Protein AF-A0A8S3PLN1-F1 (afdb_monomer_lite)

Structure (mmCIF, N/CA/C/O backbone):
data_AF-A0A8S3PLN1-F1
#
_entry.id   AF-A0A8S3PLN1-F1
#
loop_
_atom_site.group_PDB
_atom_site.id
_atom_site.type_symbol
_atom_site.label_atom_id
_atom_site.label_alt_id
_atom_site.label_comp_id
_atom_site.label_asym_id
_atom_site.label_entity_id
_atom_site.label_seq_id
_atom_site.pdbx_PDB_ins_code
_atom_site.Cartn_x
_atom_site.Cartn_y
_atom_site.Cartn_z
_atom_site.occupancy
_atom_site.B_iso_or_equiv
_atom_site.auth_seq_id
_atom_site.auth_comp_id
_atom_site.auth_asym_id
_atom_site.auth_atom_id
_atom_site.pdbx_PDB_model_num
ATOM 1 N N . MET A 1 1 ? -4.968 -19.589 48.089 1.00 33.12 1 MET A N 1
ATOM 2 C CA . MET A 1 1 ? -4.238 -20.172 46.944 1.00 33.12 1 MET A CA 1
ATOM 3 C C . MET A 1 1 ? -5.250 -20.683 45.938 1.00 33.12 1 MET A C 1
ATOM 5 O O . MET A 1 1 ? -6.203 -21.346 46.314 1.00 33.12 1 MET A O 1
ATOM 9 N N . VAL A 1 2 ? -5.057 -20.237 44.704 1.00 34.09 2 VAL A N 1
ATOM 10 C CA . VAL A 1 2 ? -5.891 -20.348 43.503 1.00 34.09 2 VAL A CA 1
ATOM 11 C C . VAL A 1 2 ? -6.296 -21.786 43.171 1.00 34.09 2 VAL A C 1
ATOM 13 O O . VAL A 1 2 ? -5.416 -22.610 42.966 1.00 34.09 2 VAL A O 1
ATOM 16 N N . GLN A 1 3 ? -7.597 -22.033 42.989 1.00 28.58 3 GLN A N 1
ATOM 17 C CA . GLN A 1 3 ? -8.124 -22.885 41.914 1.00 28.58 3 GLN A CA 1
ATOM 18 C C . GLN A 1 3 ? -9.549 -22.432 41.574 1.00 28.58 3 GLN A C 1
ATOM 20 O O . GLN A 1 3 ? -10.502 -22.845 42.221 1.00 28.58 3 GLN A O 1
ATOM 25 N N . ASN A 1 4 ? -9.694 -21.598 40.542 1.00 27.72 4 ASN A N 1
ATOM 26 C CA . ASN A 1 4 ? -10.958 -21.485 39.823 1.00 27.72 4 ASN A CA 1
ATOM 27 C C . ASN A 1 4 ? -10.736 -21.911 38.376 1.00 27.72 4 ASN A C 1
ATOM 29 O O . ASN A 1 4 ? -10.019 -21.292 37.593 1.00 27.72 4 ASN A O 1
ATOM 33 N N . LYS A 1 5 ? -11.347 -23.053 38.091 1.00 37.34 5 LYS A N 1
ATOM 34 C CA . LYS A 1 5 ? -11.424 -23.766 36.831 1.00 37.34 5 LYS A CA 1
ATOM 35 C C . LYS A 1 5 ? -12.343 -22.975 35.898 1.00 37.34 5 LYS A C 1
ATOM 37 O O . LYS A 1 5 ? -13.537 -23.245 35.844 1.00 37.34 5 LYS A O 1
ATOM 42 N N . CYS A 1 6 ? -11.803 -21.990 35.179 1.00 28.61 6 CYS A N 1
ATOM 43 C CA . CYS A 1 6 ? -12.518 -21.397 34.050 1.00 28.61 6 CYS A CA 1
ATOM 44 C C . CYS A 1 6 ? -12.452 -22.369 32.872 1.00 28.61 6 CYS A C 1
ATOM 46 O O . CYS A 1 6 ? -11.464 -22.463 32.144 1.00 28.61 6 CYS A O 1
ATOM 48 N N . MET A 1 7 ? -13.523 -23.152 32.767 1.00 30.17 7 MET A N 1
ATOM 49 C CA . MET A 1 7 ? -13.891 -23.945 31.608 1.00 30.17 7 MET A CA 1
ATOM 50 C C . MET A 1 7 ? -13.793 -23.084 30.349 1.00 30.17 7 MET A C 1
ATOM 52 O O . MET A 1 7 ? -14.401 -22.020 30.253 1.00 30.17 7 MET A O 1
ATOM 56 N N . ARG A 1 8 ? -13.022 -23.591 29.388 1.00 34.31 8 ARG A N 1
ATOM 57 C CA . ARG A 1 8 ? -13.019 -23.155 27.996 1.00 34.31 8 ARG A CA 1
ATOM 58 C C . ARG A 1 8 ? -14.462 -23.096 27.494 1.00 34.31 8 ARG A C 1
ATOM 60 O O . ARG A 1 8 ? -15.061 -24.138 27.242 1.00 34.31 8 ARG A 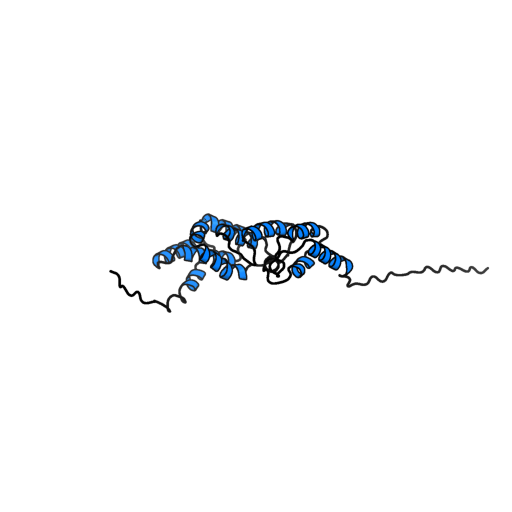O 1
ATOM 67 N N . LEU A 1 9 ? -14.978 -21.891 27.280 1.00 32.69 9 LEU A N 1
ATOM 68 C CA . LEU A 1 9 ? -16.053 -21.657 26.321 1.00 32.69 9 LEU A CA 1
ATOM 69 C C . LEU A 1 9 ? -15.424 -21.634 24.924 1.00 32.69 9 LEU A C 1
ATOM 71 O O . LEU A 1 9 ? -15.322 -20.605 24.270 1.00 32.69 9 LEU A O 1
ATOM 75 N N . SER A 1 10 ? -14.935 -22.801 24.509 1.00 42.72 10 SER A N 1
ATOM 76 C CA . SER A 1 10 ? -14.647 -23.106 23.115 1.00 42.72 10 SER A CA 1
ATOM 77 C C . SER A 1 10 ? -15.975 -23.526 22.488 1.00 42.72 10 SER A C 1
ATOM 79 O O . SER A 1 10 ? -16.582 -24.493 22.946 1.00 42.72 10 SER A O 1
ATOM 81 N N . GLY A 1 11 ? -16.448 -22.780 21.485 1.00 34.84 11 GLY A N 1
ATOM 82 C CA . GLY A 1 11 ? -17.363 -23.348 20.492 1.00 34.84 11 GLY A CA 1
ATOM 83 C C . GLY A 1 11 ? -18.726 -22.694 20.249 1.00 34.84 11 GLY A C 1
ATOM 84 O O . GLY A 1 11 ? -19.512 -23.298 19.526 1.00 34.84 11 GLY A O 1
ATOM 85 N N . SER A 1 12 ? -19.078 -21.513 20.779 1.00 33.88 12 SER A N 1
ATOM 86 C CA . SER A 1 12 ? -20.401 -20.919 20.439 1.00 33.88 12 SER A CA 1
ATOM 87 C C . SER A 1 12 ? -20.511 -19.389 20.361 1.00 33.88 12 SER A C 1
ATOM 89 O O . SER A 1 12 ? -21.607 -18.894 20.116 1.00 33.88 12 SER A O 1
ATOM 91 N N . LEU A 1 13 ? -19.416 -18.627 20.481 1.00 32.47 13 LEU A N 1
ATOM 92 C CA . LEU A 1 13 ? -19.427 -17.171 20.225 1.00 32.47 13 LEU A CA 1
ATOM 93 C C . LEU A 1 13 ? -18.701 -16.741 18.938 1.00 32.47 13 LEU A C 1
ATOM 95 O O . LEU A 1 13 ? -18.881 -15.611 18.497 1.00 32.47 13 LEU A O 1
ATOM 99 N N . GLU A 1 14 ? -17.964 -17.639 18.280 1.00 35.50 14 GLU A N 1
ATOM 100 C CA . GLU A 1 14 ? -17.141 -17.307 17.104 1.00 35.50 14 GLU A CA 1
ATOM 101 C C . GLU A 1 14 ? -17.913 -17.150 15.782 1.00 35.50 14 GLU A C 1
ATOM 103 O O . GLU A 1 14 ? -17.320 -16.749 14.788 1.00 35.50 14 GLU A O 1
ATOM 108 N N . VAL A 1 15 ? -19.224 -17.428 15.724 1.00 41.34 15 VAL A N 1
ATOM 109 C CA . VAL A 1 15 ? -19.916 -17.538 14.416 1.00 41.34 15 VAL A CA 1
ATOM 110 C C . VAL A 1 15 ? -21.106 -16.585 14.236 1.00 41.34 15 VAL A C 1
ATOM 112 O O . VAL A 1 15 ? -21.547 -16.375 13.112 1.00 41.34 15 VAL A O 1
ATOM 115 N N . ILE A 1 16 ? -21.629 -15.947 15.292 1.00 39.78 16 ILE A N 1
ATOM 116 C CA . ILE A 1 16 ? -22.899 -15.189 15.178 1.00 39.78 16 ILE A CA 1
ATOM 117 C C . ILE A 1 16 ? -22.731 -13.667 15.349 1.00 39.78 16 ILE A C 1
ATOM 119 O O . ILE A 1 16 ? -23.583 -12.908 14.883 1.00 39.78 16 ILE A O 1
ATOM 123 N N . MET A 1 17 ? -21.634 -13.185 15.946 1.00 40.84 17 MET A N 1
ATOM 124 C CA . MET A 1 17 ? -21.494 -11.764 16.305 1.00 40.84 17 MET A CA 1
ATOM 125 C C . MET A 1 17 ? -20.613 -10.883 15.391 1.00 40.84 17 MET A C 1
ATOM 127 O O . MET A 1 17 ? -21.014 -9.736 15.181 1.00 40.84 17 MET A O 1
ATOM 131 N N . PRO A 1 18 ? -19.514 -11.349 14.753 1.00 47.19 18 PRO A N 1
ATOM 132 C CA . PRO A 1 18 ? -18.716 -10.455 13.902 1.00 47.19 18 PRO A CA 1
ATOM 133 C C . PRO A 1 18 ? -19.416 -10.098 12.577 1.00 47.19 18 PRO A C 1
ATOM 135 O O . PRO A 1 18 ? -19.301 -8.972 12.097 1.00 47.19 18 PRO A O 1
ATOM 138 N N . MET A 1 19 ? -20.236 -10.994 12.012 1.00 43.31 19 MET A N 1
ATOM 139 C CA . MET A 1 19 ? -20.953 -10.718 10.755 1.00 43.31 19 MET A CA 1
ATOM 140 C C . MET A 1 19 ? -22.129 -9.741 10.907 1.00 43.31 19 MET A C 1
ATOM 142 O O . MET A 1 19 ? -22.400 -8.972 9.987 1.00 43.31 19 MET A O 1
ATOM 146 N N . ARG A 1 20 ? -22.828 -9.724 12.053 1.00 42.62 20 ARG A N 1
ATOM 147 C CA . ARG A 1 20 ? -23.976 -8.816 12.251 1.00 42.62 20 ARG A CA 1
ATOM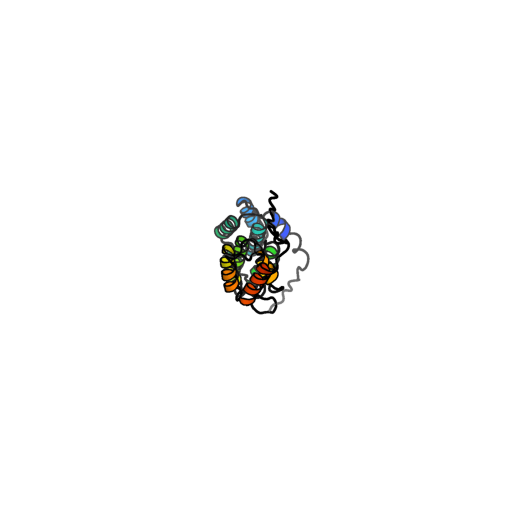 148 C C . ARG A 1 20 ? -23.567 -7.379 12.563 1.00 42.62 20 ARG A C 1
ATOM 150 O O . ARG A 1 20 ? -24.281 -6.468 12.158 1.00 42.62 20 ARG A O 1
ATOM 157 N N . LEU A 1 21 ? -22.426 -7.167 13.221 1.00 46.44 21 LEU A N 1
ATOM 158 C CA . LEU A 1 21 ? -21.887 -5.819 13.429 1.00 46.44 21 LEU A CA 1
ATOM 159 C C . LEU A 1 21 ? -21.219 -5.266 12.170 1.00 46.44 21 LEU A C 1
ATOM 161 O O . LEU A 1 21 ? -21.360 -4.073 11.910 1.00 46.44 21 LEU A O 1
ATOM 165 N N . ARG A 1 22 ? -20.604 -6.115 11.331 1.00 45.09 22 ARG A N 1
ATOM 166 C CA . ARG A 1 22 ? -20.064 -5.686 10.031 1.00 45.09 22 ARG A CA 1
ATOM 167 C C . ARG A 1 22 ? -21.128 -5.025 9.145 1.00 45.09 22 ARG A C 1
ATOM 169 O O . ARG A 1 22 ? -20.841 -4.009 8.532 1.00 45.09 22 ARG A O 1
ATOM 176 N N . GLY A 1 23 ? -22.367 -5.523 9.163 1.00 42.25 23 GLY A N 1
ATOM 177 C CA . GLY A 1 23 ? -23.497 -4.895 8.460 1.00 42.25 23 GLY A CA 1
ATOM 178 C C . GLY A 1 23 ? -24.055 -3.613 9.102 1.00 42.25 23 GLY A C 1
ATOM 179 O O . GLY A 1 23 ? -24.891 -2.956 8.492 1.00 42.25 23 GLY A O 1
ATOM 180 N N . SER A 1 24 ? -23.630 -3.259 10.322 1.00 46.03 24 SER A N 1
ATOM 181 C CA . SER A 1 24 ? -24.014 -2.009 11.010 1.00 46.03 24 SER A CA 1
ATOM 182 C C . SER A 1 24 ? -22.942 -0.921 10.943 1.00 46.03 24 SER A C 1
ATOM 184 O O . SER A 1 24 ? -23.221 0.244 11.224 1.00 46.03 24 SER A O 1
ATOM 186 N N . LEU A 1 25 ? -21.716 -1.296 10.566 1.00 56.44 25 LEU A N 1
ATOM 187 C CA . LEU A 1 25 ? -20.666 -0.344 10.254 1.00 56.44 25 LEU A CA 1
ATOM 188 C C . LEU A 1 25 ? -21.067 0.333 8.955 1.00 56.44 25 LEU A C 1
ATOM 190 O O . LEU A 1 25 ? -21.316 -0.314 7.944 1.00 56.44 25 LEU A O 1
ATOM 194 N N . SER A 1 26 ? -21.231 1.642 9.028 1.00 59.91 26 SER A N 1
ATOM 195 C CA . SER A 1 26 ? -21.729 2.418 7.913 1.00 59.91 26 SER A CA 1
ATOM 196 C C . SER A 1 26 ? -20.861 3.647 7.729 1.00 59.91 26 SER A C 1
ATOM 198 O O . SER A 1 26 ? -20.182 4.106 8.649 1.00 59.91 26 SER A O 1
ATOM 200 N N . VAL A 1 27 ? -20.940 4.197 6.527 1.00 62.41 27 VAL A N 1
ATOM 201 C CA . VAL A 1 27 ? -20.352 5.487 6.176 1.00 62.41 27 VAL A CA 1
ATOM 202 C C . VAL A 1 27 ? -21.042 6.643 6.931 1.00 62.41 27 VAL A C 1
ATOM 204 O O . VAL A 1 27 ? -20.446 7.701 7.116 1.00 62.41 27 VAL A O 1
ATOM 207 N N . ASN A 1 28 ? -22.279 6.433 7.396 1.00 70.56 28 ASN A N 1
ATOM 208 C CA . ASN A 1 28 ? -23.051 7.361 8.217 1.00 70.56 28 ASN A CA 1
ATOM 209 C C . ASN A 1 28 ? -22.624 7.311 9.698 1.00 70.56 28 ASN A C 1
ATOM 211 O O . ASN A 1 28 ? -22.650 6.254 10.344 1.00 70.56 28 ASN A O 1
ATOM 215 N N . ASP A 1 29 ? -22.308 8.482 10.249 1.00 71.56 29 ASP A N 1
ATOM 216 C CA . ASP A 1 29 ? -21.860 8.667 11.631 1.00 71.56 29 ASP A CA 1
ATOM 217 C C . ASP A 1 29 ? -22.913 8.264 12.672 1.00 71.56 29 ASP A C 1
ATOM 219 O O . ASP A 1 29 ? -22.568 7.784 13.753 1.00 71.56 29 ASP A O 1
ATOM 223 N N . GLU A 1 30 ? -24.201 8.390 12.352 1.00 70.19 30 GLU A N 1
ATOM 224 C CA . GLU A 1 30 ? -25.278 7.997 13.266 1.00 70.19 30 GLU A CA 1
ATOM 225 C C . GLU A 1 30 ? -25.301 6.482 13.500 1.00 70.19 30 GLU A C 1
ATOM 227 O O . GLU A 1 30 ? -25.410 6.024 14.637 1.00 70.19 30 GLU A O 1
ATOM 232 N N . MET A 1 31 ? -25.131 5.688 12.441 1.00 70.94 31 MET A N 1
ATOM 233 C CA . MET A 1 31 ? -25.074 4.227 12.554 1.00 70.94 31 MET A CA 1
ATOM 234 C C . MET A 1 31 ? -23.779 3.765 13.225 1.00 70.94 31 MET A C 1
ATOM 236 O O . MET A 1 31 ? -23.806 2.805 13.991 1.00 70.94 31 MET A O 1
ATOM 240 N N . TYR A 1 32 ? -22.671 4.482 13.014 1.00 73.25 32 TYR A N 1
ATOM 241 C CA . TYR A 1 32 ? -21.435 4.247 13.758 1.00 73.25 32 TYR A CA 1
ATOM 242 C C . TYR A 1 32 ? -21.645 4.438 15.269 1.00 73.25 32 TYR A C 1
ATOM 244 O O . TYR A 1 32 ? -21.269 3.578 16.061 1.00 73.25 32 TYR A O 1
ATOM 252 N N . ASN A 1 33 ? -22.324 5.513 15.681 1.00 75.94 33 ASN A N 1
ATOM 253 C CA . ASN A 1 33 ? -22.640 5.751 17.092 1.00 75.94 33 ASN A CA 1
ATOM 254 C C . ASN A 1 33 ? -23.586 4.686 17.665 1.00 75.94 33 ASN A C 1
ATOM 256 O O . ASN A 1 33 ? -23.423 4.257 18.808 1.00 75.94 33 ASN A O 1
ATOM 260 N N . VAL A 1 34 ? -24.557 4.216 16.877 1.00 76.12 34 VAL A N 1
ATOM 261 C CA . VAL A 1 34 ? -25.409 3.080 17.263 1.00 76.12 34 VAL A CA 1
ATOM 262 C C . VAL A 1 34 ? -24.574 1.810 17.454 1.00 76.12 34 VAL A C 1
ATOM 264 O O . VAL A 1 34 ? -24.764 1.116 18.453 1.00 76.12 34 VAL A O 1
ATOM 267 N N . ALA A 1 35 ? -23.615 1.533 16.566 1.00 74.88 35 ALA A N 1
ATOM 268 C CA . ALA A 1 35 ? -22.702 0.400 16.695 1.00 74.88 35 ALA A CA 1
ATOM 269 C C . ALA A 1 35 ? -21.821 0.502 17.955 1.00 74.88 35 ALA A C 1
ATOM 271 O O . ALA A 1 35 ? -21.691 -0.489 18.670 1.00 74.88 35 ALA A O 1
ATOM 272 N N . CYS A 1 36 ? -21.306 1.692 18.292 1.00 77.69 36 CYS A N 1
ATOM 273 C CA . CYS A 1 36 ? -20.590 1.940 19.552 1.00 77.69 36 CYS A CA 1
ATOM 274 C C . CYS A 1 36 ? -21.456 1.633 20.781 1.00 77.69 36 CYS A C 1
ATOM 276 O O . CYS A 1 36 ? -21.039 0.889 21.666 1.00 77.69 36 CYS A O 1
ATOM 278 N N . ASN A 1 37 ? -22.687 2.148 20.812 1.00 79.50 37 ASN A N 1
ATOM 279 C CA . ASN A 1 37 ? -23.614 1.925 21.925 1.00 79.50 37 ASN A CA 1
ATOM 280 C C . ASN A 1 37 ? -24.003 0.444 22.075 1.00 79.50 37 ASN A C 1
ATOM 282 O O . ASN A 1 37 ? -24.202 -0.048 23.186 1.00 79.50 37 ASN A O 1
ATOM 286 N N . LEU A 1 38 ? -24.134 -0.284 20.963 1.00 78.81 38 LEU A N 1
ATOM 287 C CA . LEU A 1 38 ? -24.376 -1.727 20.981 1.00 78.81 38 LEU A CA 1
ATOM 288 C C . LEU A 1 38 ? -23.144 -2.480 21.486 1.00 78.81 38 LEU A C 1
ATOM 290 O O . LEU A 1 38 ? -23.283 -3.334 22.358 1.00 78.81 38 LEU A O 1
ATOM 294 N N . ALA A 1 39 ? -21.954 -2.147 20.987 1.00 80.62 39 ALA A N 1
ATOM 295 C CA . ALA A 1 39 ? -20.701 -2.746 21.431 1.00 80.62 39 ALA A CA 1
ATOM 296 C C . ALA A 1 39 ? -20.524 -2.610 22.948 1.00 80.62 39 ALA A C 1
ATOM 298 O O . ALA A 1 39 ? -20.251 -3.604 23.616 1.00 80.62 39 ALA A O 1
ATOM 299 N N . GLU A 1 40 ? -20.792 -1.427 23.504 1.00 81.19 40 GLU A N 1
ATOM 300 C CA . GLU A 1 40 ? -20.755 -1.192 24.948 1.00 81.19 40 GLU A CA 1
ATOM 301 C C . GLU A 1 40 ? -21.764 -2.072 25.702 1.00 81.19 40 GLU A C 1
ATOM 303 O O . GLU A 1 40 ? -21.403 -2.762 26.655 1.00 81.19 40 GLU A O 1
ATOM 308 N N . ARG A 1 41 ? -23.018 -2.131 25.234 1.00 81.31 41 ARG A N 1
ATOM 309 C CA . ARG A 1 41 ? -24.067 -2.966 25.849 1.00 81.31 41 ARG A CA 1
ATOM 310 C C . ARG A 1 41 ? -23.752 -4.460 25.828 1.00 81.31 41 ARG A C 1
ATOM 312 O O . ARG A 1 41 ? -24.187 -5.177 26.725 1.00 81.31 41 ARG A O 1
ATOM 319 N N . TYR A 1 42 ? -23.037 -4.927 24.809 1.00 81.44 42 TYR A N 1
ATOM 320 C CA . TYR A 1 42 ? -22.653 -6.329 24.657 1.00 81.44 42 TYR A CA 1
ATOM 321 C C . TYR A 1 42 ? -21.232 -6.633 25.160 1.00 81.44 42 TYR A C 1
ATOM 323 O O . TYR A 1 42 ? -20.790 -7.773 25.047 1.00 81.44 42 TYR A O 1
ATOM 331 N N . GLY A 1 43 ? -20.528 -5.651 25.737 1.00 80.44 43 GLY A N 1
ATOM 332 C CA . GLY A 1 43 ? -19.181 -5.831 26.284 1.00 80.44 43 GLY A CA 1
ATOM 333 C C . GLY A 1 43 ? -18.105 -6.111 25.229 1.00 80.44 43 GLY A C 1
ATOM 334 O O . GLY A 1 43 ? -17.117 -6.779 25.526 1.00 80.44 43 GLY A O 1
ATOM 335 N N . ILE A 1 44 ? -18.296 -5.639 23.997 1.00 82.56 44 ILE A N 1
ATOM 336 C CA . ILE A 1 44 ? -17.330 -5.805 22.908 1.00 82.56 44 ILE A CA 1
ATOM 337 C C . ILE A 1 44 ? -16.175 -4.815 23.110 1.00 82.56 44 ILE A C 1
ATOM 339 O O . ILE A 1 44 ? -16.432 -3.623 23.309 1.00 82.56 44 ILE A O 1
ATOM 343 N N . PRO A 1 45 ? -14.906 -5.261 23.036 1.00 87.00 45 PRO A N 1
ATOM 344 C CA . PRO A 1 45 ? -13.764 -4.366 23.151 1.00 87.00 45 PRO A CA 1
ATOM 345 C C . PRO A 1 45 ? -13.801 -3.265 22.089 1.00 87.00 45 PRO A C 1
ATOM 347 O O . PRO A 1 45 ? -14.044 -3.527 20.912 1.00 87.00 45 PRO A O 1
ATOM 350 N N . LEU A 1 46 ? -13.475 -2.033 22.485 1.00 86.81 46 LEU A N 1
ATOM 351 C CA . LEU A 1 46 ? -13.400 -0.899 21.557 1.00 86.81 46 LEU A CA 1
ATOM 352 C C . LEU A 1 46 ? -12.434 -1.169 20.393 1.00 86.81 46 LEU A C 1
ATOM 354 O O . LEU A 1 46 ? -12.686 -0.757 19.264 1.00 86.81 46 LEU A O 1
ATOM 358 N N . TRP A 1 47 ? -11.358 -1.909 20.671 1.00 91.62 47 TRP A N 1
ATOM 359 C CA . TRP A 1 47 ? -10.393 -2.348 19.668 1.00 91.62 47 TRP A CA 1
ATOM 360 C C . TRP A 1 47 ? -11.052 -3.168 18.546 1.00 91.62 47 TRP A C 1
ATOM 362 O O . TRP A 1 47 ? -10.850 -2.857 17.376 1.00 91.62 47 TRP A O 1
ATOM 372 N N . GLU A 1 48 ? -11.907 -4.139 18.886 1.00 89.31 48 GLU A N 1
ATOM 373 C CA . GLU A 1 48 ? -12.610 -4.993 17.913 1.00 89.31 48 GLU A CA 1
ATOM 374 C C . GLU A 1 48 ? -13.555 -4.192 17.021 1.00 89.31 48 GLU A C 1
ATOM 376 O O . GLU A 1 48 ? -13.617 -4.390 15.804 1.00 89.31 48 GLU A O 1
ATOM 381 N N . LEU A 1 49 ? -14.273 -3.243 17.624 1.00 88.12 49 LEU A N 1
ATOM 382 C CA . LEU A 1 49 ? -15.161 -2.350 16.892 1.00 88.12 49 LEU A CA 1
ATOM 383 C C . LEU A 1 49 ? -14.376 -1.488 15.897 1.00 88.12 49 LEU A C 1
ATOM 385 O O . LEU A 1 49 ? -14.768 -1.365 14.738 1.00 88.12 49 LEU A O 1
ATOM 389 N N . TYR A 1 50 ? -13.261 -0.910 16.339 1.00 90.81 50 TYR A N 1
ATOM 390 C CA . TYR A 1 50 ? -12.409 -0.055 15.518 1.00 90.81 50 TYR A CA 1
ATOM 391 C C . TYR A 1 50 ? -11.724 -0.821 14.391 1.00 90.81 50 TYR A C 1
ATOM 393 O O . TYR A 1 50 ? -11.677 -0.325 13.266 1.00 90.81 50 TYR A O 1
ATOM 401 N N . MET A 1 51 ? -11.238 -2.033 14.665 1.00 92.69 51 MET A N 1
ATOM 402 C CA . MET A 1 51 ? -10.615 -2.883 13.654 1.00 92.69 51 MET A CA 1
ATOM 403 C C . MET A 1 51 ? -11.645 -3.277 12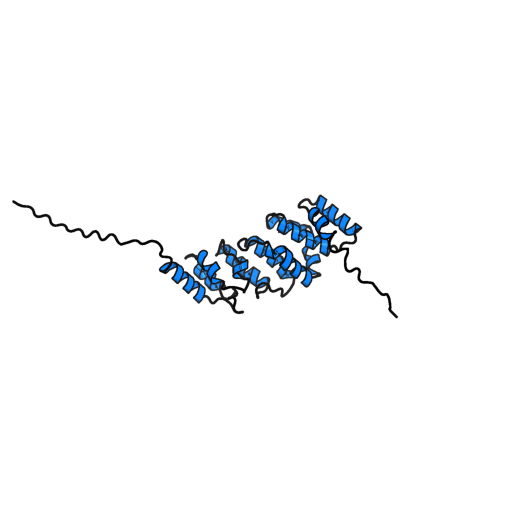.595 1.00 92.69 51 MET A C 1
ATOM 405 O O . MET A 1 51 ? -11.405 -3.116 11.400 1.00 92.69 51 MET A O 1
ATOM 409 N N . SER A 1 52 ? -12.833 -3.701 13.031 1.00 89.94 52 SER A N 1
ATOM 410 C CA . SER A 1 52 ? -13.937 -4.035 12.129 1.00 89.94 52 SER A CA 1
ATOM 411 C C . SER A 1 52 ? -14.384 -2.825 11.303 1.00 89.94 52 SER A C 1
ATOM 413 O O . SER A 1 52 ? -14.665 -2.964 10.113 1.00 89.94 52 SER A O 1
ATOM 415 N N . HIS A 1 53 ? -14.430 -1.629 11.904 1.00 89.56 53 HIS A N 1
ATOM 416 C CA . HIS A 1 53 ? -14.762 -0.399 11.186 1.00 89.56 53 HIS A CA 1
ATOM 417 C C . HIS A 1 53 ? -13.717 -0.059 10.130 1.00 89.56 53 HIS A C 1
ATOM 419 O O . HIS A 1 53 ? -14.086 0.282 9.011 1.00 89.56 53 HIS A O 1
ATOM 425 N N . LEU A 1 54 ? -12.431 -0.191 10.454 1.00 91.81 54 LEU A N 1
ATOM 426 C CA . LEU A 1 54 ? -11.358 0.035 9.496 1.00 91.81 54 LEU A CA 1
ATOM 427 C C . LEU A 1 54 ? -11.462 -0.925 8.304 1.00 91.81 54 LEU A C 1
ATOM 429 O O . LEU A 1 54 ? -11.385 -0.476 7.167 1.00 91.81 54 LEU A O 1
ATOM 433 N N . GLU A 1 55 ? -11.699 -2.217 8.550 1.00 91.88 55 GLU A N 1
ATOM 434 C CA . GLU A 1 55 ? -11.932 -3.207 7.485 1.00 91.88 55 GLU A CA 1
ATOM 435 C C . GLU A 1 55 ? -13.100 -2.811 6.586 1.00 91.88 55 GLU A C 1
ATOM 437 O O . GLU A 1 55 ? -12.974 -2.826 5.365 1.00 91.88 55 GLU A O 1
ATOM 442 N N . PHE A 1 56 ? -14.216 -2.402 7.192 1.00 89.06 56 PHE A N 1
ATOM 443 C CA . PHE A 1 56 ? -15.375 -1.924 6.451 1.00 89.06 56 PHE A CA 1
ATOM 444 C C . PHE A 1 56 ? -15.051 -0.685 5.606 1.00 89.06 56 PHE A C 1
ATOM 446 O O . PHE A 1 56 ? -15.488 -0.602 4.464 1.00 89.06 56 PHE A O 1
ATOM 453 N N . LEU A 1 57 ? -14.277 0.274 6.125 1.00 90.12 57 LEU A N 1
ATOM 454 C CA . LEU A 1 57 ? -13.910 1.473 5.368 1.00 90.12 57 LEU A CA 1
ATOM 455 C C . LEU A 1 57 ? -13.116 1.125 4.102 1.00 90.12 57 LEU A C 1
ATOM 457 O O . LEU A 1 57 ? -13.402 1.688 3.048 1.00 90.12 57 LEU A O 1
ATOM 461 N N . PHE A 1 58 ? -12.184 0.173 4.172 1.00 90.38 58 PHE A N 1
ATOM 462 C CA . PHE A 1 58 ? -11.460 -0.298 2.986 1.00 90.38 58 PHE A CA 1
ATOM 463 C C . PHE A 1 58 ? -12.358 -1.065 1.999 1.00 90.38 58 PHE A C 1
ATOM 465 O O . PHE A 1 58 ? -12.170 -0.931 0.794 1.00 90.38 58 PHE A O 1
ATOM 472 N N . ASP A 1 59 ? -13.346 -1.816 2.489 1.00 88.81 59 ASP A N 1
ATOM 473 C CA . ASP A 1 59 ? -14.298 -2.581 1.662 1.00 88.81 59 ASP A CA 1
ATOM 474 C C . ASP A 1 59 ? -15.413 -1.705 1.051 1.00 88.81 59 ASP A C 1
ATOM 476 O O . ASP A 1 59 ? -16.014 -2.028 0.031 1.00 88.81 59 ASP A O 1
ATOM 480 N N . SER A 1 60 ? -15.687 -0.544 1.649 1.00 86.88 60 SER A N 1
ATOM 481 C CA . SER A 1 60 ? -16.820 0.315 1.278 1.00 86.88 60 SER A CA 1
ATOM 482 C C . SER A 1 60 ? -16.683 1.049 -0.065 1.00 86.88 60 SER A C 1
ATOM 484 O O . SER A 1 60 ? -17.629 1.712 -0.492 1.00 86.88 60 SER A O 1
ATOM 486 N N . GLY A 1 61 ? -15.528 0.956 -0.733 1.00 84.94 61 GLY A N 1
ATOM 487 C CA . GLY A 1 61 ? -15.276 1.600 -2.030 1.00 84.94 61 GLY A CA 1
ATOM 488 C C . GLY A 1 61 ? -15.112 3.124 -1.970 1.00 84.94 61 GLY A C 1
ATOM 489 O O . GLY A 1 61 ? -15.182 3.793 -3.001 1.00 84.94 61 GLY A O 1
ATOM 490 N N . LEU A 1 62 ? -14.917 3.683 -0.775 1.00 87.44 62 LEU A N 1
ATOM 491 C CA . LEU A 1 62 ? -14.654 5.105 -0.570 1.00 87.44 62 LEU A CA 1
ATOM 492 C C . LEU A 1 62 ? -13.292 5.522 -1.136 1.00 87.44 62 LEU A C 1
ATOM 494 O O . LEU A 1 62 ? -12.344 4.736 -1.168 1.00 87.44 62 LEU A O 1
ATOM 498 N N . ALA A 1 63 ? -13.173 6.798 -1.508 1.00 89.38 63 ALA A N 1
ATOM 499 C CA . ALA A 1 63 ? -11.879 7.392 -1.823 1.00 89.38 63 ALA A CA 1
ATOM 500 C C . ALA A 1 63 ? -10.963 7.380 -0.586 1.00 89.38 63 ALA A C 1
ATOM 502 O O . ALA A 1 63 ? -11.431 7.550 0.546 1.00 89.38 63 ALA A O 1
ATOM 503 N N . ILE A 1 64 ? -9.651 7.210 -0.788 1.00 91.56 64 ILE A N 1
ATOM 504 C CA . ILE A 1 64 ? -8.714 7.074 0.337 1.00 91.56 64 ILE A CA 1
ATOM 505 C C . ILE A 1 64 ? -8.713 8.313 1.228 1.00 91.56 64 ILE A C 1
ATOM 507 O O . ILE A 1 64 ? -8.502 8.203 2.431 1.00 91.56 64 ILE A O 1
ATOM 511 N N . GLU A 1 65 ? -8.939 9.489 0.642 1.00 90.50 65 GLU A N 1
ATOM 512 C CA . GLU A 1 65 ? -8.943 10.764 1.346 1.00 90.50 65 GLU A CA 1
ATOM 513 C C . GLU A 1 65 ? -10.081 10.799 2.371 1.00 90.50 65 GLU A C 1
ATOM 515 O O . GLU A 1 65 ? -9.885 11.236 3.505 1.00 90.50 65 GLU A O 1
ATOM 520 N N . GLU A 1 66 ? -11.244 10.252 2.006 1.00 90.06 66 GLU A N 1
ATOM 521 C CA . GLU A 1 66 ? -12.382 10.130 2.913 1.00 90.06 66 GLU A CA 1
ATOM 522 C C . GLU A 1 66 ? -12.145 9.076 4.000 1.00 90.06 66 GLU A C 1
ATOM 524 O O . GLU A 1 66 ? -12.557 9.261 5.148 1.00 90.06 66 GLU A O 1
ATOM 529 N N . ILE A 1 67 ? -11.488 7.961 3.659 1.00 91.56 67 ILE A N 1
ATOM 530 C CA . ILE A 1 67 ? -11.092 6.945 4.643 1.00 91.56 67 ILE A CA 1
ATOM 531 C C . ILE A 1 67 ? -10.130 7.573 5.658 1.00 91.56 67 ILE A C 1
ATOM 533 O O . ILE A 1 67 ? -10.339 7.456 6.866 1.00 91.56 67 ILE A O 1
ATOM 537 N N . GLU A 1 68 ? -9.105 8.280 5.179 1.00 91.50 68 GLU A N 1
ATOM 538 C CA . GLU A 1 68 ? -8.103 8.940 6.010 1.00 91.50 68 GLU A CA 1
ATOM 539 C C . GLU A 1 68 ? -8.731 9.982 6.941 1.00 91.50 68 GLU A C 1
ATOM 541 O O . GLU A 1 68 ? -8.405 10.017 8.131 1.00 91.50 68 GLU A O 1
ATOM 546 N N . GLU A 1 69 ? -9.651 10.801 6.430 1.00 90.38 69 GLU A N 1
ATOM 547 C CA . GLU A 1 69 ? -10.396 11.773 7.226 1.00 90.38 69 GLU A CA 1
ATOM 548 C C . GLU A 1 69 ? -11.223 11.092 8.324 1.00 90.38 69 GLU A C 1
ATOM 550 O O . GLU A 1 69 ? -11.114 11.459 9.496 1.00 90.38 69 GLU A O 1
ATOM 555 N N . ARG A 1 70 ? -11.998 10.055 7.988 1.00 89.75 70 ARG A N 1
ATOM 556 C CA . ARG A 1 70 ? -12.833 9.330 8.961 1.00 89.75 70 ARG A CA 1
ATOM 557 C C . ARG A 1 70 ? -11.999 8.654 10.046 1.00 89.75 70 ARG A C 1
ATOM 559 O O . ARG A 1 70 ? -12.340 8.743 11.228 1.00 89.75 70 ARG A O 1
ATOM 566 N N . VAL A 1 71 ? -10.886 8.027 9.666 1.00 90.81 71 VAL A N 1
ATOM 567 C CA . VAL A 1 71 ? -9.952 7.387 10.603 1.00 90.81 71 VAL A CA 1
ATOM 568 C C . VAL A 1 71 ? -9.332 8.409 11.559 1.00 90.81 71 VAL A C 1
ATOM 570 O O . VAL A 1 71 ? -9.222 8.135 12.759 1.00 90.81 71 VAL A O 1
ATOM 573 N N . LYS A 1 72 ? -8.966 9.597 11.056 1.00 90.00 72 LYS A N 1
ATOM 574 C CA . LYS A 1 72 ? -8.440 10.702 11.871 1.00 90.00 72 LYS A CA 1
ATOM 575 C C . LYS A 1 72 ? -9.496 11.279 12.808 1.00 90.00 72 LYS A C 1
ATOM 577 O O . LYS A 1 72 ? -9.236 11.385 14.004 1.00 90.00 72 LYS A O 1
ATOM 582 N N . ASN A 1 73 ? -10.683 11.598 12.296 1.00 87.94 73 ASN A N 1
ATOM 583 C CA . ASN A 1 73 ? -11.766 12.217 13.067 1.00 87.94 73 ASN A CA 1
ATOM 584 C C . ASN A 1 73 ? -12.208 11.345 14.248 1.00 87.94 73 ASN A C 1
ATOM 586 O O . ASN A 1 73 ? -12.523 11.857 15.319 1.00 87.94 73 ASN A O 1
ATOM 590 N N . LYS A 1 74 ? -12.193 10.020 14.073 1.00 86.50 74 LYS A N 1
ATOM 591 C CA . LYS A 1 74 ? -12.567 9.050 15.113 1.00 86.50 74 LYS A CA 1
ATOM 592 C C . LYS A 1 74 ? -11.394 8.618 15.999 1.00 86.50 74 LYS A C 1
ATOM 594 O O . LYS A 1 74 ? -11.594 7.829 16.917 1.00 86.50 74 LYS A O 1
ATOM 599 N N . ASN A 1 75 ? -10.185 9.121 15.731 1.00 87.81 75 ASN A N 1
ATOM 600 C CA . ASN A 1 75 ? -8.952 8.791 16.447 1.00 87.81 75 ASN A CA 1
ATOM 601 C C . ASN A 1 75 ? -8.761 7.272 16.647 1.00 87.81 75 ASN A C 1
ATOM 6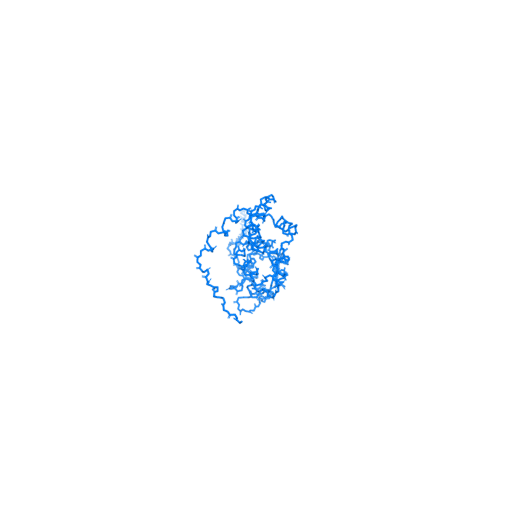03 O O . ASN A 1 75 ? -8.480 6.798 17.746 1.00 87.81 75 ASN A O 1
ATOM 607 N N . ILE A 1 76 ? -8.957 6.506 15.570 1.00 90.06 76 ILE A N 1
ATOM 608 C CA . ILE A 1 76 ? -8.996 5.035 15.610 1.00 90.06 76 ILE A CA 1
ATOM 609 C C . ILE A 1 76 ? -7.600 4.430 15.819 1.00 90.06 76 ILE A C 1
ATOM 611 O O . ILE A 1 76 ? -7.426 3.475 16.578 1.00 90.06 76 ILE A O 1
ATOM 615 N N . VAL A 1 77 ? -6.592 5.003 15.155 1.00 90.81 77 VAL A N 1
ATOM 616 C CA . VAL A 1 77 ? -5.240 4.426 15.065 1.00 90.81 77 VAL A CA 1
ATOM 617 C C . VAL A 1 77 ? -4.575 4.222 16.433 1.00 90.81 77 VAL A C 1
ATOM 619 O O . VAL A 1 77 ? -4.070 3.122 16.647 1.00 90.81 77 VAL A O 1
ATOM 622 N N . PRO A 1 78 ? -4.586 5.183 17.385 1.00 91.75 78 PRO A N 1
ATOM 623 C CA . PRO A 1 78 ? -3.934 4.998 18.686 1.00 91.75 78 PRO A CA 1
ATOM 624 C C . PRO A 1 78 ? -4.450 3.798 19.484 1.00 91.75 78 PRO A C 1
ATOM 626 O O . PRO A 1 78 ? -3.679 3.133 20.173 1.00 91.75 78 PRO A O 1
ATOM 629 N N . THR A 1 79 ? -5.744 3.494 19.382 1.00 91.56 79 THR A N 1
ATOM 630 C CA . THR A 1 79 ? -6.319 2.304 20.014 1.00 91.56 79 THR A CA 1
ATOM 631 C C . THR A 1 79 ? -5.858 1.041 19.298 1.00 91.56 79 THR A C 1
ATOM 633 O O . THR A 1 79 ? -5.482 0.084 19.967 1.00 91.56 79 THR A O 1
ATOM 636 N N . LEU A 1 80 ? -5.818 1.028 17.964 1.00 92.38 80 LEU A N 1
ATOM 637 C CA . LEU A 1 80 ? -5.413 -0.158 17.204 1.00 92.38 80 LEU A CA 1
ATOM 638 C C . LEU A 1 80 ? -3.950 -0.544 17.438 1.00 92.38 80 LEU A C 1
ATOM 640 O O . LEU A 1 80 ? -3.661 -1.715 17.681 1.00 92.38 80 LEU A O 1
ATOM 644 N N . ILE A 1 81 ? -3.046 0.439 17.473 1.00 91.44 81 ILE A N 1
ATOM 645 C CA . ILE A 1 81 ? -1.613 0.203 17.717 1.00 91.44 81 ILE A CA 1
ATOM 646 C C . ILE A 1 81 ? -1.298 -0.270 19.145 1.00 91.44 81 ILE A C 1
ATOM 648 O O . ILE A 1 81 ? -0.169 -0.677 19.401 1.00 91.44 81 ILE A O 1
ATOM 652 N N . SER A 1 82 ? -2.265 -0.246 20.075 1.00 91.31 82 SER A N 1
ATOM 653 C CA . SER A 1 82 ? -2.085 -0.833 21.413 1.00 91.31 82 SER A CA 1
ATOM 654 C C . SER A 1 82 ? -1.925 -2.359 21.382 1.00 91.31 82 SER A C 1
ATOM 656 O O . SER A 1 82 ? -1.316 -2.922 22.290 1.00 91.31 82 SER A O 1
ATOM 658 N N . GLN A 1 83 ? -2.412 -3.012 20.319 1.00 91.44 83 GLN A N 1
ATOM 659 C CA . GLN A 1 83 ? -2.223 -4.439 20.041 1.00 91.44 83 GLN A CA 1
ATOM 660 C C . GLN A 1 83 ? -1.548 -4.601 18.667 1.00 91.44 83 GLN A C 1
ATOM 662 O O . GLN A 1 83 ? -2.206 -4.924 17.677 1.00 91.44 83 GLN A O 1
ATOM 667 N N . PRO A 1 84 ? -0.235 -4.318 18.569 1.00 90.38 84 PRO A N 1
ATOM 668 C CA . PRO A 1 84 ? 0.446 -4.148 17.289 1.00 90.38 84 PRO A CA 1
ATOM 669 C C . PRO A 1 84 ? 0.481 -5.428 16.442 1.00 90.38 84 PRO A C 1
ATOM 671 O O . PRO A 1 84 ? 0.244 -5.374 15.237 1.00 90.38 84 PRO A O 1
ATOM 674 N N . GLU A 1 85 ? 0.740 -6.582 17.059 1.00 90.38 85 GLU A N 1
ATOM 675 C CA . GLU A 1 85 ? 0.814 -7.869 16.353 1.00 90.38 85 GLU A CA 1
ATOM 676 C C . GLU A 1 85 ? -0.541 -8.265 15.755 1.00 90.38 85 GLU A C 1
ATOM 678 O O . GLU A 1 85 ? -0.624 -8.630 14.582 1.00 90.38 85 GLU A O 1
ATOM 683 N N . GLU A 1 86 ? -1.611 -8.124 16.537 1.00 91.62 86 GLU A N 1
ATOM 684 C CA . GLU A 1 86 ? -2.972 -8.443 16.109 1.00 91.62 86 GLU A CA 1
ATOM 685 C C . GLU A 1 86 ? -3.458 -7.486 15.015 1.00 91.62 86 GLU A C 1
ATOM 687 O O . GLU A 1 86 ? -4.028 -7.914 14.010 1.00 91.62 86 GLU A O 1
ATOM 692 N N . PHE A 1 87 ? -3.157 -6.192 15.158 1.00 93.25 87 PHE A N 1
ATOM 693 C CA . PHE A 1 87 ? -3.465 -5.191 14.144 1.00 93.25 87 PHE A CA 1
ATOM 694 C C . PHE A 1 87 ? -2.746 -5.488 12.822 1.00 93.25 87 PHE A C 1
ATOM 696 O O . PHE A 1 87 ? -3.381 -5.513 11.766 1.00 93.25 87 PHE A O 1
ATOM 703 N N . ALA A 1 88 ? -1.441 -5.771 12.865 1.00 92.31 88 ALA A N 1
ATOM 704 C CA . ALA A 1 88 ? -0.672 -6.132 11.678 1.00 92.31 88 ALA A CA 1
ATOM 705 C C . ALA A 1 88 ? -1.227 -7.387 10.991 1.00 92.31 88 ALA A C 1
ATOM 707 O O . ALA A 1 88 ? -1.358 -7.415 9.765 1.00 92.31 88 ALA A O 1
ATOM 708 N N . GLU A 1 89 ? -1.583 -8.407 11.771 1.00 91.88 89 GLU A N 1
ATOM 709 C CA . GLU A 1 89 ? -2.110 -9.662 11.245 1.00 91.88 89 GLU A CA 1
ATOM 710 C C . GLU A 1 89 ? -3.494 -9.487 10.609 1.00 91.88 89 GLU A C 1
ATOM 712 O O . GLU A 1 89 ? -3.732 -9.984 9.503 1.00 91.88 89 GLU A O 1
ATOM 717 N N . ARG A 1 90 ? -4.398 -8.723 11.233 1.00 93.19 90 ARG A N 1
ATOM 718 C CA . ARG A 1 90 ? -5.725 -8.426 10.665 1.00 93.19 90 ARG A CA 1
ATOM 719 C C . ARG A 1 90 ? -5.617 -7.575 9.401 1.00 93.19 90 ARG A C 1
ATOM 721 O O . ARG A 1 90 ? -6.220 -7.924 8.390 1.00 93.19 90 ARG A O 1
ATOM 728 N N . MET A 1 91 ? -4.761 -6.551 9.389 1.00 93.81 91 MET A N 1
ATOM 729 C CA . MET A 1 91 ? -4.455 -5.769 8.180 1.00 93.81 91 MET A CA 1
ATOM 730 C C . MET A 1 91 ? -3.956 -6.667 7.034 1.00 93.81 91 MET A C 1
ATOM 732 O O . MET A 1 91 ? -4.427 -6.564 5.898 1.00 93.81 91 MET A O 1
ATOM 736 N N . ARG A 1 92 ? -3.042 -7.599 7.333 1.00 92.44 92 ARG A N 1
ATOM 737 C CA . ARG A 1 92 ? -2.450 -8.523 6.355 1.00 92.44 92 ARG A CA 1
ATOM 738 C C . ARG A 1 92 ? -3.446 -9.550 5.814 1.00 92.44 92 ARG A C 1
ATOM 740 O O . ARG A 1 92 ? -3.348 -9.920 4.646 1.00 92.44 92 ARG A O 1
ATOM 747 N N . THR A 1 93 ? -4.350 -10.046 6.652 1.00 92.62 93 THR A N 1
ATOM 748 C CA . THR A 1 93 ? -5.272 -11.143 6.306 1.00 92.62 93 THR A CA 1
ATOM 749 C C . THR A 1 93 ? -6.613 -10.666 5.770 1.00 92.62 93 THR A C 1
ATOM 751 O O . THR A 1 93 ? -7.207 -11.365 4.959 1.00 92.62 93 THR A O 1
ATOM 754 N N . SER A 1 94 ? -7.079 -9.496 6.209 1.00 90.62 94 SER A N 1
ATOM 755 C CA . SER A 1 94 ? -8.455 -9.036 5.986 1.00 90.62 94 SER A CA 1
ATOM 756 C C . SER A 1 94 ? -8.557 -7.813 5.078 1.00 90.62 94 SER A C 1
ATOM 758 O O . SER A 1 94 ? -9.648 -7.523 4.613 1.00 90.6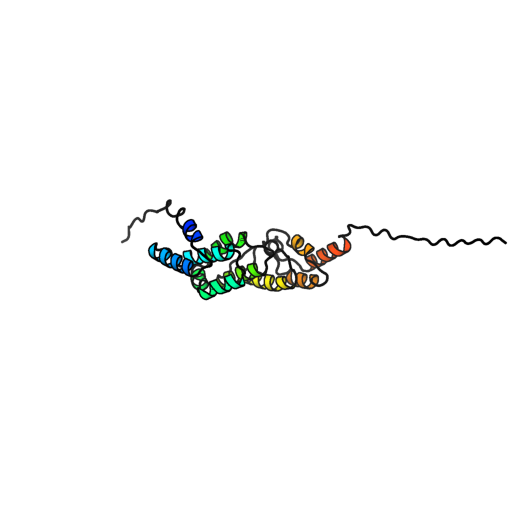2 94 SER A O 1
ATOM 760 N N . ILE A 1 95 ? -7.455 -7.087 4.848 1.00 93.44 95 ILE A N 1
ATOM 761 C CA . ILE A 1 95 ? -7.446 -5.876 4.008 1.00 93.44 95 ILE A CA 1
ATOM 762 C C . ILE A 1 95 ? -6.500 -6.048 2.823 1.00 93.44 95 ILE A C 1
ATOM 764 O O . ILE A 1 95 ? -6.895 -5.873 1.675 1.00 93.44 95 ILE A O 1
ATOM 768 N N . TYR A 1 96 ? -5.241 -6.426 3.073 1.00 92.31 96 TYR A N 1
ATOM 769 C CA . TYR A 1 96 ? -4.224 -6.525 2.022 1.00 92.31 96 TYR A CA 1
ATOM 770 C C . TYR A 1 96 ? -4.611 -7.390 0.807 1.00 92.31 96 TYR A C 1
ATOM 772 O O . TYR A 1 96 ? -4.257 -6.987 -0.308 1.00 92.31 96 TYR A O 1
ATOM 780 N N . PRO A 1 97 ? -5.288 -8.552 0.949 1.00 91.94 97 PRO A N 1
ATOM 781 C CA . PRO A 1 97 ? -5.662 -9.384 -0.195 1.00 91.94 97 PRO A CA 1
ATOM 782 C C . PRO A 1 97 ? -6.531 -8.643 -1.213 1.00 91.94 97 PRO A C 1
ATOM 784 O O . PRO A 1 97 ? -6.254 -8.758 -2.408 1.00 91.94 97 PRO A O 1
ATOM 787 N N . ASP A 1 98 ? -7.457 -7.812 -0.735 1.00 90.56 98 ASP A N 1
ATOM 788 C CA . ASP A 1 98 ? -8.474 -7.136 -1.547 1.00 90.56 98 ASP A CA 1
ATOM 789 C C . ASP A 1 98 ? -7.979 -5.826 -2.178 1.00 90.56 98 ASP A C 1
ATOM 791 O O . ASP A 1 98 ? -8.587 -5.310 -3.112 1.00 90.56 98 ASP A O 1
ATOM 795 N N . LEU A 1 99 ? -6.832 -5.301 -1.729 1.00 92.56 99 LEU A N 1
ATOM 796 C CA . LEU A 1 99 ? -6.252 -4.087 -2.310 1.00 92.56 99 LEU A CA 1
ATOM 797 C C . LEU A 1 99 ? -5.817 -4.292 -3.768 1.00 92.56 99 LEU A C 1
ATOM 799 O O . LEU A 1 99 ? -5.135 -5.271 -4.092 1.00 92.56 99 LEU A O 1
ATOM 803 N N . ASP A 1 100 ? -6.094 -3.312 -4.625 1.00 91.00 100 ASP A N 1
ATOM 804 C CA . ASP A 1 100 ? -5.546 -3.269 -5.980 1.00 91.00 100 ASP A CA 1
ATOM 805 C C . ASP A 1 100 ? -4.035 -2.979 -5.932 1.00 91.00 100 ASP A C 1
ATOM 807 O O . ASP A 1 100 ? -3.570 -2.022 -5.309 1.00 91.00 100 ASP A O 1
ATOM 811 N N . GLY A 1 101 ? -3.242 -3.821 -6.598 1.00 90.12 101 GLY A N 1
ATOM 812 C CA . GLY A 1 101 ? -1.792 -3.664 -6.684 1.00 90.12 101 GLY A CA 1
ATOM 813 C C . GLY A 1 101 ? -1.345 -2.430 -7.469 1.00 90.12 101 GLY A C 1
ATOM 814 O O . GLY A 1 101 ? -0.227 -1.947 -7.274 1.00 90.12 101 GLY A O 1
ATOM 815 N N . THR A 1 102 ? -2.205 -1.913 -8.343 1.00 91.00 102 THR A N 1
ATOM 816 C CA . THR A 1 102 ? -1.953 -0.735 -9.179 1.00 91.00 102 THR A CA 1
ATOM 817 C C . THR A 1 102 ? -2.417 0.570 -8.534 1.00 91.00 102 THR A C 1
ATOM 819 O O . THR A 1 102 ? -1.924 1.637 -8.909 1.00 91.00 102 THR A O 1
ATOM 822 N N . ASP A 1 103 ? -3.275 0.503 -7.509 1.00 92.00 103 ASP A N 1
ATOM 823 C CA . ASP A 1 103 ? -3.671 1.668 -6.721 1.00 92.00 103 ASP A CA 1
ATOM 824 C C . ASP A 1 103 ? -2.588 2.023 -5.693 1.00 92.00 103 ASP A C 1
ATOM 826 O O . ASP A 1 103 ? -2.584 1.629 -4.522 1.00 92.00 103 ASP A O 1
ATOM 830 N N . HIS A 1 104 ? -1.626 2.820 -6.155 1.00 91.50 104 HIS A N 1
ATOM 831 C CA . HIS A 1 104 ? -0.513 3.271 -5.322 1.00 91.50 104 HIS A CA 1
ATOM 832 C C . HIS A 1 104 ? -0.979 4.152 -4.169 1.00 91.50 104 HIS A C 1
ATOM 834 O O . HIS A 1 104 ? -0.303 4.210 -3.147 1.00 91.50 104 HIS A O 1
ATOM 840 N N . THR A 1 105 ? -2.098 4.856 -4.321 1.00 92.56 105 THR A N 1
ATOM 841 C CA . THR A 1 105 ? -2.615 5.767 -3.303 1.00 92.56 105 THR A CA 1
ATOM 842 C C . THR A 1 105 ? -3.141 4.972 -2.108 1.00 92.56 105 THR A C 1
ATOM 844 O O . THR A 1 105 ? -2.694 5.204 -0.981 1.00 92.56 105 THR A O 1
ATOM 847 N N . THR A 1 106 ? -3.967 3.957 -2.362 1.00 93.25 106 THR A N 1
ATOM 848 C CA . THR A 1 106 ? -4.482 3.056 -1.323 1.00 93.25 106 THR A CA 1
ATOM 849 C C . THR A 1 106 ? -3.364 2.243 -0.666 1.00 93.25 106 THR A C 1
ATOM 851 O O . THR A 1 106 ? -3.295 2.163 0.563 1.00 93.25 106 THR A O 1
ATOM 854 N N . LEU A 1 107 ? -2.408 1.717 -1.446 1.00 93.31 107 LEU A N 1
ATOM 855 C CA . LEU A 1 107 ? -1.244 1.008 -0.894 1.00 93.31 107 LEU A CA 1
ATOM 856 C C . LEU A 1 107 ? -0.378 1.903 0.007 1.00 93.31 107 LEU A C 1
ATOM 858 O O . LEU A 1 107 ? 0.079 1.461 1.061 1.00 93.31 107 LEU A O 1
ATOM 862 N N . ILE A 1 108 ? -0.153 3.166 -0.375 1.00 93.69 108 ILE A N 1
ATOM 863 C CA . ILE A 1 108 ? 0.589 4.131 0.452 1.00 93.69 108 ILE A CA 1
ATOM 864 C C . ILE A 1 108 ? -0.104 4.327 1.800 1.00 93.69 108 ILE A C 1
ATOM 866 O O . ILE A 1 108 ? 0.577 4.338 2.829 1.00 93.69 108 ILE A O 1
ATOM 870 N N . TYR A 1 109 ? -1.429 4.470 1.814 1.00 94.56 109 TYR A N 1
ATOM 871 C CA . TYR A 1 109 ? -2.173 4.651 3.056 1.00 94.56 109 TYR A CA 1
ATOM 872 C C . TYR A 1 109 ? -2.132 3.394 3.935 1.00 94.56 109 TYR A C 1
ATOM 874 O O . TYR A 1 109 ? -1.781 3.486 5.112 1.00 94.56 109 TYR A O 1
ATOM 882 N N . TYR A 1 110 ? -2.347 2.211 3.351 1.00 94.31 110 TYR A N 1
ATOM 883 C CA . TYR A 1 110 ? -2.213 0.925 4.043 1.00 94.31 110 TYR A CA 1
ATOM 884 C C . TYR A 1 110 ? -0.860 0.788 4.765 1.00 94.31 110 TYR A C 1
ATOM 886 O O . TYR A 1 110 ? -0.806 0.510 5.964 1.00 94.31 110 TYR A O 1
ATOM 894 N N . PHE A 1 111 ? 0.254 1.050 4.070 1.00 93.25 111 PHE A N 1
ATOM 895 C CA . PHE A 1 111 ? 1.581 0.974 4.691 1.00 93.25 111 PHE A CA 1
ATOM 896 C C . PHE A 1 111 ? 1.874 2.128 5.655 1.00 93.25 111 PHE A C 1
ATOM 898 O O . PHE A 1 111 ? 2.706 1.968 6.544 1.00 93.25 111 PHE A O 1
ATOM 905 N N . THR A 1 112 ? 1.188 3.266 5.529 1.00 92.88 112 THR A N 1
ATOM 906 C CA . THR A 1 112 ? 1.272 4.359 6.511 1.00 92.88 112 THR A CA 1
ATOM 907 C C . THR A 1 112 ? 0.663 3.938 7.846 1.00 92.88 112 THR A C 1
ATOM 909 O O . THR A 1 112 ? 1.258 4.207 8.887 1.00 92.88 112 THR A O 1
ATOM 912 N N . LEU A 1 113 ? -0.467 3.221 7.826 1.00 92.31 113 LEU A N 1
ATOM 913 C CA . LEU A 1 113 ? -1.075 2.659 9.035 1.00 92.31 113 LEU A CA 1
ATOM 914 C C . LEU A 1 113 ? -0.153 1.631 9.710 1.00 92.31 113 LEU A C 1
ATOM 916 O O . LEU A 1 113 ? -0.002 1.648 10.929 1.00 92.31 113 LEU A O 1
ATOM 920 N N . LEU A 1 114 ? 0.516 0.779 8.924 1.00 91.06 114 LEU A N 1
ATOM 921 C CA . LEU A 1 114 ? 1.441 -0.233 9.449 1.00 91.06 114 LEU A CA 1
ATOM 922 C C . LEU A 1 114 ? 2.795 0.317 9.912 1.00 91.06 114 LEU A C 1
ATOM 924 O O . LEU A 1 114 ? 3.429 -0.292 10.771 1.00 91.06 114 LEU A O 1
ATOM 928 N N . ALA A 1 115 ? 3.252 1.456 9.388 1.00 86.06 115 ALA A N 1
ATOM 929 C CA . ALA A 1 115 ? 4.524 2.052 9.803 1.00 86.06 115 ALA A CA 1
ATOM 930 C C . ALA A 1 115 ? 4.550 2.408 11.305 1.00 86.06 115 ALA A C 1
ATOM 932 O O . ALA A 1 115 ? 5.615 2.429 11.914 1.00 86.06 115 ALA A O 1
ATOM 933 N N . GLY A 1 116 ? 3.384 2.632 11.923 1.00 75.81 116 GLY A N 1
ATOM 934 C CA . GLY A 1 116 ? 3.259 2.888 13.363 1.00 75.81 116 GLY A CA 1
ATOM 935 C C . GLY A 1 116 ? 3.378 1.651 14.264 1.00 75.81 116 GLY A C 1
ATOM 936 O O . GLY A 1 116 ? 3.347 1.795 15.481 1.00 75.81 116 GLY A O 1
ATOM 937 N N . VAL A 1 117 ? 3.490 0.449 13.689 1.00 81.00 117 VAL A N 1
ATOM 938 C CA . VAL A 1 117 ? 3.320 -0.834 14.397 1.00 81.00 117 VAL A CA 1
ATOM 939 C C . VAL A 1 117 ? 4.659 -1.514 14.733 1.00 81.00 117 VAL A C 1
ATOM 941 O O . VAL A 1 117 ? 4.712 -2.368 15.612 1.00 81.00 117 VAL A O 1
ATOM 944 N N . GLY A 1 118 ? 5.763 -1.114 14.087 1.00 71.19 118 GLY A N 1
ATOM 945 C CA . GLY A 1 118 ? 7.110 -1.670 14.303 1.00 71.19 118 GLY A CA 1
ATOM 946 C C . GLY A 1 118 ? 7.680 -2.393 13.074 1.00 71.19 118 GLY A C 1
ATOM 947 O O . GLY A 1 118 ? 7.338 -2.055 11.942 1.00 71.19 118 GLY A O 1
ATOM 948 N N . ASP A 1 119 ? 8.559 -3.390 13.276 1.00 75.94 119 ASP A N 1
ATOM 949 C CA . ASP A 1 119 ? 9.248 -4.146 12.200 1.00 75.94 119 ASP A CA 1
ATOM 950 C C . ASP A 1 119 ? 8.333 -5.186 11.515 1.00 75.94 119 ASP A C 1
ATOM 952 O O . ASP A 1 119 ? 8.682 -6.356 11.347 1.00 75.94 119 ASP A O 1
ATOM 956 N N . VAL A 1 120 ? 7.130 -4.764 11.119 1.00 79.50 120 VAL A N 1
ATOM 957 C CA . VAL A 1 120 ? 6.202 -5.586 10.338 1.00 79.50 120 VAL A CA 1
ATOM 958 C C . VAL A 1 120 ? 6.735 -5.685 8.912 1.00 79.50 120 VAL A C 1
ATOM 960 O O . VAL A 1 120 ? 6.841 -4.687 8.186 1.00 79.50 120 VAL A O 1
ATOM 963 N N . LYS A 1 121 ? 7.078 -6.908 8.504 1.00 80.25 121 LYS A N 1
ATOM 964 C CA . LYS A 1 121 ? 7.567 -7.207 7.156 1.00 80.25 121 LYS A CA 1
ATOM 965 C C . LYS A 1 121 ? 6.454 -7.796 6.310 1.00 80.25 121 LYS A C 1
ATOM 967 O O . LYS A 1 121 ? 5.800 -8.751 6.706 1.00 80.25 121 LYS A O 1
ATOM 972 N N . GLN A 1 122 ? 6.315 -7.264 5.103 1.00 79.81 122 GLN A N 1
ATOM 973 C CA . GLN A 1 122 ? 5.443 -7.797 4.063 1.00 79.81 122 GLN A CA 1
ATOM 974 C C . GLN A 1 122 ? 6.311 -8.050 2.830 1.00 79.81 122 GLN A C 1
ATOM 976 O O . GLN A 1 122 ? 7.017 -7.146 2.388 1.00 79.81 122 GLN A O 1
ATOM 981 N N . GLY A 1 123 ? 6.333 -9.276 2.303 1.00 73.38 123 GLY A N 1
ATOM 982 C CA . GLY A 1 123 ? 7.175 -9.612 1.143 1.00 73.38 123 GLY A CA 1
ATOM 983 C C . GLY A 1 123 ? 8.684 -9.408 1.367 1.00 73.38 123 GLY A C 1
ATOM 984 O O . GLY A 1 123 ? 9.417 -9.056 0.449 1.00 73.38 123 GLY A O 1
ATOM 985 N N . GLY A 1 124 ? 9.152 -9.580 2.609 1.00 77.25 124 GLY A N 1
ATOM 986 C CA . GLY A 1 124 ? 10.572 -9.482 2.971 1.00 77.25 124 GLY A CA 1
ATOM 987 C C . GLY A 1 124 ? 11.095 -8.067 3.250 1.00 77.25 124 GLY A C 1
ATOM 988 O O . GLY A 1 124 ? 12.243 -7.929 3.667 1.00 77.25 124 GLY A O 1
ATOM 989 N N . ILE A 1 125 ? 10.274 -7.021 3.093 1.00 83.62 125 ILE A N 1
ATOM 990 C CA . ILE A 1 125 ? 10.650 -5.629 3.397 1.00 83.62 125 ILE A CA 1
ATOM 991 C C . ILE A 1 125 ? 9.692 -4.986 4.406 1.00 83.62 125 ILE A C 1
ATOM 993 O O . ILE A 1 125 ? 8.532 -5.378 4.533 1.00 83.62 125 ILE A O 1
ATOM 997 N N . THR A 1 126 ? 10.200 -3.996 5.141 1.00 88.50 126 THR A N 1
ATOM 998 C CA . THR A 1 126 ? 9.458 -3.280 6.189 1.00 88.50 126 THR A CA 1
ATOM 999 C C . THR A 1 126 ? 8.420 -2.322 5.605 1.00 88.50 126 THR A C 1
ATOM 1001 O O . THR A 1 126 ? 8.585 -1.832 4.482 1.00 88.50 126 THR A O 1
ATOM 1004 N N . ALA A 1 127 ? 7.379 -2.000 6.377 1.00 88.50 127 ALA A N 1
ATOM 1005 C CA . ALA A 1 127 ? 6.358 -1.022 5.986 1.00 88.50 127 ALA A CA 1
ATOM 1006 C C . ALA A 1 127 ? 6.956 0.345 5.578 1.00 88.50 127 ALA A C 1
ATOM 1008 O O . ALA A 1 127 ? 6.565 0.916 4.560 1.00 88.50 127 ALA A O 1
ATOM 1009 N N . ASP A 1 128 ? 7.980 0.832 6.286 1.00 87.88 128 ASP A N 1
ATOM 1010 C CA . ASP A 1 128 ? 8.709 2.055 5.918 1.00 87.88 128 ASP A CA 1
ATOM 1011 C C . ASP A 1 128 ? 9.383 1.978 4.545 1.00 87.88 128 ASP A C 1
ATOM 1013 O O . ASP A 1 128 ? 9.420 2.956 3.787 1.00 87.88 128 ASP A O 1
ATOM 1017 N N . ASN A 1 129 ? 9.962 0.821 4.220 1.00 87.81 129 ASN A N 1
ATOM 1018 C CA . ASN A 1 129 ? 10.625 0.614 2.940 1.00 87.81 129 ASN A CA 1
ATOM 1019 C C . ASN A 1 129 ? 9.607 0.508 1.802 1.00 87.81 129 ASN A C 1
ATOM 1021 O O . ASN A 1 129 ? 9.830 1.139 0.764 1.00 87.81 129 ASN A O 1
ATOM 1025 N N . HIS A 1 130 ? 8.475 -0.172 2.026 1.00 89.56 130 HIS A N 1
ATOM 1026 C CA . HIS A 1 130 ? 7.316 -0.133 1.124 1.00 89.56 130 HIS A CA 1
ATOM 1027 C C . HIS A 1 130 ? 6.885 1.307 0.858 1.00 89.56 130 HIS A C 1
ATOM 1029 O O . HIS A 1 130 ? 6.823 1.731 -0.293 1.00 89.56 130 HIS A O 1
ATOM 1035 N N . LEU A 1 131 ? 6.682 2.107 1.909 1.00 91.12 131 LEU A N 1
ATOM 1036 C CA . LEU A 1 131 ? 6.220 3.489 1.792 1.00 91.12 131 LEU A CA 1
ATOM 1037 C C . LEU A 1 131 ? 7.186 4.361 0.977 1.00 91.12 131 LEU A C 1
ATOM 1039 O O . LEU A 1 131 ? 6.770 5.115 0.092 1.00 91.12 131 LEU A O 1
ATOM 1043 N N . LYS A 1 132 ? 8.493 4.254 1.248 1.00 90.62 132 LYS A N 1
ATOM 1044 C CA . LYS A 1 132 ? 9.537 4.987 0.512 1.00 90.62 132 LYS A CA 1
ATOM 1045 C C . LYS A 1 132 ? 9.592 4.587 -0.960 1.00 90.62 132 LYS A C 1
ATOM 1047 O O . LYS A 1 132 ? 9.906 5.437 -1.793 1.00 90.62 132 LYS A O 1
ATOM 1052 N N . LEU A 1 133 ? 9.354 3.316 -1.273 1.00 90.94 133 LEU A N 1
ATOM 1053 C CA . LEU A 1 133 ? 9.366 2.810 -2.640 1.00 90.94 133 LEU A CA 1
ATOM 1054 C C . LEU A 1 133 ? 8.095 3.229 -3.390 1.00 90.94 133 LEU A C 1
ATOM 1056 O O . LEU A 1 133 ? 8.204 3.856 -4.442 1.00 90.94 133 LEU A O 1
ATOM 1060 N N . LEU A 1 134 ? 6.915 3.005 -2.807 1.00 92.50 134 LEU A N 1
ATOM 1061 C CA . LEU A 1 134 ? 5.613 3.375 -3.370 1.00 92.50 134 LEU A CA 1
ATOM 1062 C C . LEU A 1 134 ? 5.512 4.868 -3.687 1.00 92.50 134 LEU A C 1
ATOM 1064 O O . LEU A 1 134 ? 5.141 5.238 -4.798 1.00 92.50 134 LEU A O 1
ATOM 1068 N N . LYS A 1 135 ? 5.921 5.744 -2.758 1.00 91.94 135 LYS A N 1
ATOM 1069 C CA . LYS A 1 135 ? 5.910 7.201 -2.983 1.00 91.94 135 LYS A CA 1
ATOM 1070 C C . LYS A 1 135 ? 6.757 7.617 -4.185 1.00 91.94 135 LYS A C 1
ATOM 1072 O O . LYS A 1 135 ? 6.408 8.565 -4.881 1.00 91.94 135 LYS A O 1
ATOM 1077 N N . LYS A 1 136 ? 7.867 6.917 -4.436 1.00 91.75 136 LYS A N 1
ATOM 1078 C CA . LYS A 1 136 ? 8.730 7.184 -5.593 1.00 91.75 136 LYS A CA 1
ATOM 1079 C C . LYS A 1 136 ? 8.163 6.580 -6.875 1.00 91.75 136 LYS A C 1
ATOM 1081 O O . LYS A 1 136 ? 8.243 7.231 -7.909 1.00 91.75 136 LYS A O 1
ATOM 1086 N N . LEU A 1 137 ? 7.580 5.380 -6.803 1.00 90.56 137 LEU A N 1
ATOM 1087 C CA . LEU A 1 137 ? 6.969 4.692 -7.944 1.00 90.56 137 LEU A CA 1
ATOM 1088 C C . LEU A 1 137 ? 5.710 5.399 -8.457 1.00 90.56 137 LEU A C 1
ATOM 1090 O O . LEU A 1 137 ? 5.549 5.492 -9.672 1.00 90.56 137 LEU A O 1
ATOM 1094 N N . LYS A 1 138 ? 4.902 5.989 -7.565 1.00 89.88 138 LYS A N 1
ATOM 1095 C CA . LYS A 1 138 ? 3.667 6.717 -7.907 1.00 89.88 138 LYS A CA 1
ATOM 1096 C C . LYS A 1 138 ? 3.851 7.753 -9.018 1.00 89.88 138 LYS A C 1
ATOM 1098 O O . LYS A 1 138 ? 2.985 7.895 -9.871 1.00 89.88 138 LYS A O 1
ATOM 1103 N N . GLY A 1 139 ? 4.982 8.460 -9.030 1.00 86.31 139 GLY A N 1
ATOM 1104 C CA . GLY A 1 139 ? 5.267 9.487 -10.038 1.00 86.31 139 GLY A CA 1
ATOM 1105 C C . GLY A 1 139 ? 5.954 8.984 -11.311 1.00 86.31 139 GLY A C 1
ATOM 1106 O O . GLY A 1 139 ? 5.999 9.717 -12.293 1.00 86.31 139 GLY A O 1
ATOM 1107 N N . VAL A 1 140 ? 6.523 7.773 -11.310 1.00 89.19 140 VAL A N 1
ATOM 1108 C CA . VAL A 1 140 ? 7.403 7.302 -12.403 1.00 89.19 140 VAL A CA 1
ATOM 1109 C C . VAL A 1 140 ? 6.898 6.046 -13.109 1.00 89.19 140 VAL A C 1
ATOM 1111 O O . VAL A 1 140 ? 7.335 5.768 -14.223 1.00 89.19 140 VAL A O 1
ATOM 1114 N N . ALA A 1 141 ? 5.995 5.284 -12.494 1.00 87.81 141 ALA A N 1
ATOM 1115 C CA . ALA A 1 141 ? 5.550 3.983 -12.982 1.00 87.81 141 ALA A CA 1
ATOM 1116 C C . ALA A 1 141 ? 4.035 3.804 -12.785 1.00 87.81 141 ALA A C 1
ATOM 1118 O O . ALA A 1 141 ? 3.589 2.927 -12.046 1.00 87.81 141 ALA A O 1
ATOM 1119 N N . ILE A 1 142 ? 3.242 4.659 -13.436 1.00 86.19 142 ILE A N 1
ATOM 1120 C CA . ILE A 1 142 ? 1.774 4.572 -13.416 1.00 86.19 142 ILE A CA 1
ATOM 1121 C C . ILE A 1 142 ? 1.339 3.205 -13.966 1.00 86.19 142 ILE A C 1
ATOM 1123 O O . ILE A 1 142 ? 1.838 2.766 -15.002 1.00 86.19 142 ILE A O 1
ATOM 1127 N N . GLY A 1 143 ? 0.425 2.531 -13.264 1.00 85.50 143 GLY A N 1
ATOM 1128 C CA . GLY A 1 143 ? -0.084 1.209 -13.645 1.00 85.50 143 GLY A CA 1
ATOM 1129 C C . GLY A 1 143 ? 0.820 0.029 -13.269 1.00 85.50 143 GLY A C 1
ATOM 1130 O O . GLY A 1 143 ? 0.509 -1.106 -13.619 1.00 85.50 143 GLY A O 1
ATOM 1131 N N . LEU A 1 144 ? 1.932 0.258 -12.559 1.00 91.00 144 LEU A N 1
ATOM 1132 C CA . LEU A 1 144 ? 2.765 -0.827 -12.036 1.00 91.00 144 LEU A CA 1
ATOM 1133 C C . LEU A 1 144 ? 2.066 -1.527 -10.866 1.00 91.00 144 LEU A C 1
ATOM 1135 O O . LEU A 1 144 ? 1.752 -0.874 -9.872 1.00 91.00 144 LEU A O 1
ATOM 1139 N N . ASP A 1 145 ? 1.898 -2.847 -10.951 1.00 91.88 145 ASP A N 1
ATOM 1140 C CA . ASP A 1 145 ? 1.407 -3.658 -9.834 1.00 91.88 145 ASP A CA 1
ATOM 1141 C C . ASP A 1 145 ? 2.488 -3.784 -8.749 1.00 91.88 145 ASP A C 1
ATOM 1143 O O . ASP A 1 145 ? 3.415 -4.596 -8.819 1.00 91.88 145 ASP A O 1
ATOM 1147 N N . CYS A 1 146 ? 2.362 -2.943 -7.730 1.00 90.94 146 CYS A N 1
ATOM 1148 C CA . CYS A 1 146 ? 3.285 -2.843 -6.615 1.00 90.94 146 CYS A CA 1
ATOM 1149 C C . CYS A 1 146 ? 3.148 -4.009 -5.620 1.00 90.94 146 CYS A C 1
ATOM 1151 O O . CYS A 1 146 ? 4.141 -4.375 -4.986 1.00 90.94 146 CYS A O 1
ATOM 1153 N N . LYS A 1 147 ? 1.969 -4.642 -5.504 1.00 90.88 147 LYS A N 1
ATOM 1154 C CA . LYS A 1 147 ? 1.798 -5.853 -4.678 1.00 90.88 147 LYS A CA 1
ATOM 1155 C C . LYS A 1 147 ? 2.632 -6.988 -5.252 1.00 90.88 147 LYS A C 1
ATOM 1157 O O . LYS A 1 147 ? 3.384 -7.636 -4.529 1.00 90.88 147 LYS A O 1
ATOM 1162 N N . GLN A 1 148 ? 2.548 -7.186 -6.562 1.00 89.44 148 GLN A N 1
ATOM 1163 C CA . GLN A 1 148 ? 3.315 -8.207 -7.261 1.00 89.44 148 GLN A CA 1
ATOM 1164 C C . GLN A 1 148 ? 4.811 -7.897 -7.309 1.00 89.44 148 GLN A C 1
ATOM 1166 O O . GLN A 1 148 ? 5.631 -8.801 -7.164 1.00 89.44 148 GLN A O 1
ATOM 1171 N N . LEU A 1 149 ? 5.171 -6.622 -7.461 1.00 88.38 149 LEU A N 1
ATOM 1172 C CA . LEU A 1 149 ? 6.559 -6.169 -7.454 1.00 88.38 149 LEU A CA 1
ATOM 1173 C C . LEU A 1 149 ? 7.270 -6.458 -6.124 1.00 88.38 149 LEU A C 1
ATOM 1175 O O . LEU A 1 149 ? 8.456 -6.774 -6.115 1.00 88.38 149 LEU A O 1
ATOM 1179 N N . MET A 1 150 ? 6.558 -6.312 -5.006 1.00 86.88 150 MET A N 1
ATOM 1180 C CA . MET A 1 150 ? 7.144 -6.354 -3.664 1.00 86.88 150 MET A CA 1
ATOM 1181 C C . MET A 1 150 ? 6.780 -7.620 -2.880 1.00 86.88 150 MET A C 1
ATOM 1183 O O . MET A 1 150 ? 7.110 -7.704 -1.702 1.00 86.88 150 MET A O 1
ATOM 1187 N N . ASN A 1 151 ? 6.119 -8.609 -3.494 1.00 83.12 151 ASN A N 1
ATOM 1188 C CA . ASN A 1 151 ? 5.744 -9.846 -2.798 1.00 83.12 151 ASN A CA 1
ATOM 1189 C C . ASN A 1 151 ? 6.941 -10.751 -2.465 1.00 83.12 151 ASN A C 1
ATOM 1191 O O . ASN A 1 151 ? 6.815 -11.612 -1.599 1.00 83.12 151 ASN A O 1
ATOM 1195 N N . GLY A 1 152 ? 8.085 -10.570 -3.134 1.00 78.56 152 GLY A N 1
ATOM 1196 C CA . GLY A 1 152 ? 9.286 -11.379 -2.921 1.00 78.56 152 GLY A CA 1
ATOM 1197 C C . GLY A 1 152 ? 9.143 -12.849 -3.337 1.00 78.56 152 GLY A C 1
ATOM 1198 O O . GLY A 1 152 ? 9.981 -13.658 -2.959 1.00 78.56 152 GLY A O 1
ATOM 1199 N N . LEU A 1 153 ? 8.102 -13.206 -4.099 1.00 78.12 153 LEU A N 1
ATOM 1200 C CA . LEU A 1 153 ? 7.811 -14.586 -4.515 1.00 78.12 153 LEU A CA 1
ATOM 1201 C C . LEU A 1 153 ? 8.164 -14.865 -5.978 1.00 78.12 153 LEU A C 1
ATOM 1203 O O . LEU A 1 153 ? 8.302 -16.017 -6.377 1.00 78.12 153 LEU A O 1
ATOM 1207 N N . SER A 1 154 ? 8.258 -13.829 -6.811 1.00 77.44 154 SER A N 1
ATOM 1208 C CA . SER A 1 154 ? 8.542 -13.990 -8.236 1.00 77.44 154 SER A CA 1
ATOM 1209 C C . SER A 1 154 ? 9.419 -12.865 -8.758 1.00 77.44 154 SER A C 1
ATOM 1211 O O . SER A 1 154 ? 9.457 -11.788 -8.170 1.00 77.44 154 SER A O 1
ATOM 1213 N N . SER A 1 155 ? 10.106 -13.112 -9.878 1.00 83.75 155 SER A N 1
ATOM 1214 C CA . SER A 1 155 ? 10.963 -12.096 -10.488 1.00 83.75 155 SER A CA 1
ATOM 1215 C C . SER A 1 155 ? 10.157 -10.815 -10.761 1.00 83.75 155 SER A C 1
ATOM 1217 O O . SER A 1 155 ? 9.173 -10.878 -11.504 1.00 83.75 155 SER A O 1
ATOM 1219 N N . PRO A 1 156 ? 10.560 -9.651 -10.220 1.00 87.00 156 PRO A N 1
ATOM 1220 C CA . PRO A 1 156 ? 9.828 -8.391 -10.389 1.00 87.00 156 PRO A CA 1
ATOM 1221 C C . PRO A 1 156 ? 9.883 -7.868 -11.833 1.00 87.00 156 PRO A C 1
ATOM 1223 O O . PRO A 1 156 ? 9.074 -7.035 -12.242 1.00 87.00 156 PRO A O 1
ATOM 1226 N N . VAL A 1 157 ? 10.828 -8.370 -12.636 1.00 89.38 157 VAL A N 1
ATOM 1227 C CA . VAL A 1 157 ? 11.137 -7.877 -13.986 1.00 89.38 157 VAL A CA 1
ATOM 1228 C C . VAL A 1 157 ? 9.937 -7.984 -14.928 1.00 89.38 157 VAL A C 1
ATOM 1230 O O . VAL A 1 157 ? 9.692 -7.054 -15.697 1.00 89.38 157 VAL A O 1
ATOM 1233 N N . LYS A 1 158 ? 9.141 -9.060 -14.830 1.00 88.69 158 LYS A N 1
ATOM 1234 C CA . LYS A 1 158 ? 7.942 -9.251 -15.670 1.00 88.69 158 LYS A CA 1
ATOM 1235 C C . LYS A 1 158 ? 6.902 -8.140 -15.495 1.00 88.69 158 LYS A C 1
ATOM 1237 O O . LYS A 1 158 ? 6.190 -7.835 -16.443 1.00 88.69 158 LYS A O 1
ATOM 1242 N N . TYR A 1 159 ? 6.840 -7.523 -14.315 1.00 90.38 159 TYR A N 1
ATOM 1243 C CA . TYR A 1 159 ? 5.900 -6.443 -14.007 1.00 90.38 159 TYR A CA 1
ATOM 1244 C C . TYR A 1 159 ? 6.481 -5.065 -14.332 1.00 90.38 159 TYR A C 1
ATOM 1246 O O . TYR A 1 159 ? 5.746 -4.143 -14.670 1.00 90.38 159 TYR A O 1
ATOM 1254 N N . ILE A 1 160 ? 7.810 -4.932 -14.289 1.00 90.94 160 ILE A N 1
ATOM 1255 C CA . ILE A 1 160 ? 8.512 -3.695 -14.645 1.00 90.94 160 ILE A CA 1
ATOM 1256 C C . ILE A 1 160 ? 8.501 -3.473 -16.166 1.00 90.94 160 ILE A C 1
ATOM 1258 O O . ILE A 1 160 ? 8.248 -2.358 -16.613 1.00 90.94 160 ILE A O 1
ATOM 1262 N N . ILE A 1 161 ? 8.755 -4.510 -16.978 1.00 91.19 161 ILE A N 1
ATOM 1263 C CA . ILE A 1 161 ? 8.893 -4.387 -18.445 1.00 91.19 161 ILE A CA 1
ATOM 1264 C C . ILE A 1 161 ? 7.739 -3.608 -19.110 1.00 91.19 161 ILE A C 1
ATOM 1266 O O . ILE A 1 161 ? 8.033 -2.691 -19.890 1.00 91.19 161 ILE A O 1
ATOM 1270 N N . PRO A 1 162 ? 6.451 -3.904 -18.833 1.00 91.06 162 PRO A N 1
ATOM 1271 C CA . PRO A 1 162 ? 5.331 -3.214 -19.471 1.00 91.06 162 PRO A CA 1
ATOM 1272 C C . PRO A 1 162 ? 5.350 -1.700 -19.244 1.00 91.06 162 PRO A C 1
ATOM 1274 O O . PRO A 1 162 ? 5.152 -0.946 -20.196 1.00 91.06 162 PRO A O 1
ATOM 1277 N N . VAL A 1 163 ? 5.697 -1.258 -18.031 1.00 92.06 163 VAL A N 1
ATOM 1278 C CA . VAL A 1 163 ? 5.656 0.157 -17.625 1.00 92.06 163 VAL A CA 1
ATOM 1279 C C . VAL A 1 163 ? 6.919 0.945 -17.975 1.00 92.06 163 VAL A C 1
ATOM 1281 O O . VAL A 1 163 ? 6.933 2.164 -17.825 1.00 92.06 163 VAL A O 1
ATOM 1284 N N . LEU A 1 164 ? 7.989 0.290 -18.443 1.00 92.69 164 LEU A N 1
ATOM 1285 C CA . LEU A 1 164 ? 9.212 0.991 -18.843 1.00 92.69 164 LEU A CA 1
ATOM 1286 C C . LEU A 1 164 ? 8.970 1.900 -20.055 1.00 92.69 164 LEU A C 1
ATOM 1288 O O . LEU A 1 164 ? 8.454 1.460 -21.088 1.00 92.69 164 LEU A O 1
ATOM 1292 N N . THR A 1 165 ? 9.433 3.138 -19.937 1.00 91.88 165 THR A N 1
ATOM 1293 C CA . THR A 1 165 ? 9.438 4.188 -20.954 1.00 91.88 165 THR A CA 1
ATOM 1294 C C . THR A 1 165 ? 10.831 4.832 -21.026 1.00 91.88 165 THR A C 1
ATOM 1296 O O . THR A 1 165 ? 11.623 4.716 -20.081 1.00 91.88 165 THR A O 1
ATOM 1299 N N . PRO A 1 166 ? 11.148 5.576 -22.103 1.00 91.69 166 PRO A N 1
ATOM 1300 C CA . PRO A 1 166 ? 12.428 6.280 -22.207 1.00 91.69 166 PRO A CA 1
ATOM 1301 C C . PRO A 1 166 ? 12.646 7.302 -21.081 1.00 91.69 166 PRO A C 1
ATOM 1303 O O . PRO A 1 166 ? 13.784 7.603 -20.730 1.00 91.69 166 PRO A O 1
ATOM 1306 N N . THR A 1 167 ? 11.563 7.830 -20.503 1.00 92.31 167 THR A N 1
ATOM 1307 C CA . THR A 1 167 ? 11.611 8.869 -19.468 1.00 92.31 167 THR A CA 1
ATOM 1308 C C . THR A 1 167 ? 11.717 8.305 -18.053 1.00 92.31 167 THR A C 1
ATOM 1310 O O . THR A 1 167 ? 12.255 8.985 -17.180 1.00 92.31 167 THR A O 1
ATOM 1313 N N . ASN A 1 168 ? 11.258 7.071 -17.801 1.00 94.06 168 ASN A N 1
ATOM 1314 C CA . ASN A 1 168 ? 11.246 6.492 -16.454 1.00 94.06 168 ASN A CA 1
ATOM 1315 C C . ASN A 1 168 ? 12.308 5.411 -16.202 1.00 94.06 168 ASN A C 1
ATOM 1317 O O . ASN A 1 168 ? 12.601 5.134 -15.038 1.00 94.06 168 ASN A O 1
ATOM 1321 N N . VAL A 1 169 ? 12.927 4.836 -17.243 1.00 94.75 169 VAL A N 1
ATOM 1322 C CA . VAL A 1 169 ? 13.847 3.690 -17.107 1.00 94.75 169 VAL A CA 1
ATOM 1323 C C . VAL A 1 169 ? 14.975 3.954 -16.109 1.00 94.75 169 VAL A C 1
ATOM 1325 O O . VAL A 1 169 ? 15.229 3.142 -15.222 1.00 94.75 169 VAL A O 1
ATOM 1328 N N . THR A 1 170 ? 15.608 5.124 -16.183 1.00 93.88 170 THR A N 1
ATOM 1329 C CA . THR A 1 170 ? 16.698 5.511 -15.278 1.00 93.88 170 THR A CA 1
ATOM 1330 C C . THR A 1 170 ? 16.205 5.717 -13.847 1.00 93.88 170 THR A C 1
ATOM 1332 O O . THR A 1 170 ? 16.918 5.408 -12.892 1.00 93.88 170 THR A O 1
ATOM 1335 N N . ALA A 1 171 ? 14.985 6.234 -13.674 1.00 93.88 171 ALA A N 1
ATOM 1336 C CA . ALA A 1 171 ? 14.392 6.418 -12.355 1.00 93.88 171 ALA A CA 1
ATOM 1337 C C . ALA A 1 171 ? 14.071 5.065 -11.706 1.00 93.88 171 ALA A C 1
ATOM 1339 O O . ALA A 1 171 ? 14.446 4.840 -10.558 1.00 93.88 171 ALA A O 1
ATOM 1340 N N . ILE A 1 172 ? 13.466 4.141 -12.457 1.00 93.44 172 ILE A N 1
ATOM 1341 C CA . ILE A 1 172 ? 13.155 2.785 -11.988 1.00 93.44 172 ILE A CA 1
ATOM 1342 C C . ILE A 1 172 ? 14.444 2.003 -11.695 1.00 93.44 172 ILE A C 1
ATOM 1344 O O . ILE A 1 172 ? 14.543 1.366 -10.648 1.00 93.44 172 ILE A O 1
ATOM 1348 N N . ALA A 1 173 ? 15.477 2.118 -12.535 1.00 94.50 173 ALA A N 1
ATOM 1349 C CA . ALA A 1 173 ? 16.771 1.477 -12.299 1.00 94.50 173 ALA A CA 1
ATOM 1350 C C . ALA A 1 173 ? 17.426 1.938 -10.983 1.00 94.50 173 ALA A C 1
ATOM 1352 O O . ALA A 1 173 ? 17.954 1.118 -10.237 1.00 94.50 173 ALA A O 1
ATOM 1353 N N . LYS A 1 174 ? 17.324 3.227 -10.625 1.00 94.19 174 LYS A N 1
ATOM 1354 C CA . LYS A 1 174 ? 17.800 3.743 -9.323 1.00 94.19 174 LYS A CA 1
ATOM 1355 C C . LYS A 1 174 ? 17.030 3.178 -8.125 1.00 94.19 174 LYS A C 1
ATOM 1357 O O . LYS A 1 174 ? 17.556 3.168 -7.013 1.00 94.19 174 LYS A O 1
ATOM 1362 N N . LEU A 1 175 ? 15.786 2.746 -8.329 1.00 93.00 175 LEU A N 1
ATOM 1363 C CA . LEU A 1 175 ? 14.948 2.136 -7.294 1.00 93.00 175 LEU A CA 1
ATOM 1364 C C . LEU A 1 175 ? 15.151 0.623 -7.177 1.00 93.00 175 LEU A C 1
ATOM 1366 O O . LEU A 1 175 ? 14.739 0.057 -6.168 1.00 93.00 175 LEU A O 1
ATOM 1370 N N . ALA A 1 176 ? 15.813 -0.012 -8.150 1.00 92.12 176 ALA A N 1
ATOM 1371 C CA . ALA A 1 176 ? 15.975 -1.462 -8.231 1.00 92.12 176 ALA A CA 1
ATOM 1372 C C . ALA A 1 176 ? 16.532 -2.073 -6.935 1.00 92.12 176 ALA A C 1
ATOM 1374 O O . ALA A 1 176 ? 15.944 -3.012 -6.411 1.00 92.12 176 ALA A O 1
ATOM 1375 N N . ASN A 1 177 ? 17.553 -1.452 -6.332 1.00 91.56 177 ASN A N 1
ATOM 1376 C CA . ASN A 1 177 ? 18.186 -1.927 -5.090 1.00 91.56 177 ASN A CA 1
ATOM 1377 C C . ASN A 1 177 ? 17.259 -1.927 -3.852 1.00 91.56 177 ASN A C 1
ATOM 1379 O O . ASN A 1 177 ? 17.707 -2.227 -2.750 1.00 91.56 177 ASN A O 1
ATOM 1383 N N . LYS A 1 178 ? 15.993 -1.523 -3.998 1.00 89.62 178 LYS A N 1
ATOM 1384 C CA . LYS A 1 178 ? 14.955 -1.570 -2.956 1.00 89.62 178 LYS A CA 1
ATOM 1385 C C . LYS A 1 178 ? 13.810 -2.524 -3.292 1.00 89.62 178 LYS A C 1
ATOM 1387 O O . LYS A 1 178 ? 12.918 -2.695 -2.469 1.00 89.62 178 LYS A O 1
ATOM 1392 N N . ILE A 1 179 ? 13.814 -3.098 -4.491 1.00 90.81 179 ILE A N 1
ATOM 1393 C CA . ILE A 1 179 ? 12.799 -4.026 -4.977 1.00 90.81 179 ILE A CA 1
ATOM 1394 C C . ILE A 1 179 ? 13.304 -5.447 -4.708 1.00 90.81 179 ILE A C 1
ATOM 1396 O O . ILE A 1 179 ? 14.386 -5.775 -5.195 1.00 90.81 179 ILE A O 1
ATOM 1400 N N . PRO A 1 180 ? 12.572 -6.286 -3.957 1.00 90.00 180 PRO A N 1
ATOM 1401 C CA . PRO A 1 180 ? 12.949 -7.682 -3.743 1.00 90.00 180 PRO A CA 1
ATOM 1402 C C . PRO A 1 180 ? 13.087 -8.450 -5.064 1.00 90.00 180 PRO A C 1
ATOM 1404 O O . PRO A 1 180 ? 12.249 -8.309 -5.952 1.00 90.00 180 PRO A O 1
ATOM 1407 N N . ASP A 1 181 ? 14.124 -9.276 -5.202 1.00 87.56 181 ASP A N 1
ATOM 1408 C CA . ASP A 1 181 ? 14.382 -10.039 -6.438 1.00 87.56 181 ASP A CA 1
ATOM 1409 C C . ASP A 1 181 ? 13.707 -11.424 -6.490 1.00 87.56 181 ASP A C 1
ATOM 1411 O O . ASP A 1 181 ? 13.718 -12.080 -7.533 1.00 87.56 181 ASP A O 1
ATOM 1415 N N . GLY A 1 182 ? 13.094 -11.854 -5.384 1.00 81.81 182 GLY A N 1
ATOM 1416 C CA . GLY A 1 182 ? 12.476 -13.175 -5.234 1.00 81.81 182 GLY A CA 1
ATOM 1417 C C . GLY A 1 182 ? 13.424 -14.281 -4.756 1.00 81.81 182 GLY A C 1
ATOM 1418 O O . GLY A 1 182 ? 12.995 -15.414 -4.572 1.00 81.81 182 GLY A O 1
ATOM 1419 N N . THR A 1 183 ? 14.701 -13.965 -4.531 1.00 81.69 183 THR A N 1
ATOM 1420 C CA . THR A 1 183 ? 15.748 -14.897 -4.070 1.00 81.69 183 THR A CA 1
ATOM 1421 C C . THR A 1 183 ? 16.291 -14.550 -2.679 1.00 81.69 183 THR A C 1
ATOM 1423 O O . THR A 1 183 ? 17.268 -15.135 -2.219 1.00 81.69 183 THR A O 1
ATOM 1426 N N . GLY A 1 184 ? 15.644 -13.605 -1.989 1.00 77.38 184 GLY A N 1
ATOM 1427 C CA . GLY A 1 184 ? 16.088 -13.066 -0.700 1.00 77.38 184 GLY A CA 1
ATOM 1428 C C . GLY A 1 184 ? 17.005 -11.843 -0.818 1.00 77.38 184 GLY A C 1
ATOM 1429 O O . GLY A 1 184 ? 17.450 -11.327 0.205 1.00 77.38 184 GLY A O 1
ATOM 1430 N N . GLY A 1 185 ? 17.266 -11.369 -2.040 1.00 86.25 185 GLY A N 1
ATOM 1431 C CA . GLY A 1 185 ? 18.042 -10.169 -2.335 1.00 86.25 185 GLY A CA 1
ATOM 1432 C C . GLY A 1 185 ? 17.198 -9.036 -2.921 1.00 86.25 185 GLY A C 1
ATOM 1433 O O . GLY A 1 185 ? 15.968 -9.003 -2.806 1.00 86.25 185 GLY A O 1
ATOM 1434 N N . PHE A 1 186 ? 17.881 -8.092 -3.568 1.00 90.69 186 PHE A N 1
ATOM 1435 C CA . PHE A 1 186 ? 17.273 -6.947 -4.240 1.00 90.69 186 PHE A CA 1
ATOM 1436 C C . PHE A 1 186 ? 17.679 -6.896 -5.709 1.00 90.69 186 PHE A C 1
ATOM 1438 O O . PHE A 1 186 ? 18.777 -7.303 -6.090 1.00 90.69 186 PHE A O 1
ATOM 1445 N N . LEU A 1 187 ? 16.802 -6.334 -6.533 1.00 92.38 187 LEU A N 1
ATOM 1446 C CA . LEU A 1 187 ? 17.022 -6.207 -7.961 1.00 92.38 187 LEU A CA 1
ATOM 1447 C C . LEU A 1 187 ? 18.218 -5.291 -8.252 1.00 92.38 187 LEU A C 1
ATOM 1449 O O . LEU A 1 187 ? 18.303 -4.167 -7.762 1.00 92.38 187 LEU A O 1
ATOM 1453 N N . HIS A 1 188 ? 19.118 -5.730 -9.126 1.00 93.12 188 HIS A N 1
ATOM 1454 C CA . HIS A 1 188 ? 20.225 -4.888 -9.566 1.00 93.12 188 HIS A CA 1
ATOM 1455 C C . HIS A 1 188 ? 19.787 -3.930 -10.700 1.00 93.12 188 HIS A C 1
ATOM 1457 O O . HIS A 1 188 ? 19.060 -4.354 -11.606 1.00 93.12 188 HIS A O 1
ATOM 1463 N N . PRO A 1 189 ? 20.259 -2.663 -10.744 1.00 94.56 189 PRO A N 1
ATOM 1464 C CA . PRO A 1 189 ? 19.890 -1.696 -11.782 1.00 94.56 189 PRO A CA 1
ATOM 1465 C C . PRO A 1 189 ? 20.181 -2.175 -13.207 1.00 94.56 189 PRO A C 1
ATOM 1467 O O . PRO A 1 189 ? 19.432 -1.856 -14.131 1.00 94.56 189 PRO A O 1
ATOM 1470 N N . SER A 1 190 ? 21.240 -2.975 -13.399 1.00 94.69 190 SER A N 1
ATOM 1471 C CA . SER A 1 190 ? 21.575 -3.531 -14.719 1.00 94.69 190 SER A CA 1
ATOM 1472 C C . SER A 1 190 ? 20.451 -4.394 -15.284 1.00 94.69 190 SER A C 1
ATOM 1474 O O . SER A 1 190 ? 20.216 -4.343 -16.485 1.00 94.69 190 SER A O 1
ATOM 1476 N N . VAL A 1 191 ? 19.706 -5.121 -14.443 1.00 93.50 191 VAL A N 1
ATOM 1477 C CA . VAL A 1 191 ? 18.594 -5.970 -14.888 1.00 93.50 191 VAL A CA 1
ATOM 1478 C C . VAL A 1 191 ? 17.488 -5.120 -15.514 1.00 93.50 191 VAL A C 1
ATOM 1480 O O . VAL A 1 191 ? 16.947 -5.489 -16.553 1.00 93.50 191 VAL A O 1
ATOM 1483 N N . VAL A 1 192 ? 17.204 -3.945 -14.942 1.00 94.81 192 VAL A N 1
ATOM 1484 C CA . VAL A 1 192 ? 16.225 -2.992 -15.491 1.00 94.81 192 VAL A CA 1
ATOM 1485 C C . VAL A 1 192 ? 16.689 -2.450 -16.845 1.00 94.81 192 VAL A C 1
ATOM 1487 O O . VAL A 1 192 ? 15.907 -2.408 -17.794 1.00 94.81 192 VAL A O 1
ATOM 1490 N N . HIS A 1 193 ? 17.966 -2.078 -16.968 1.00 94.94 193 HIS A N 1
ATOM 1491 C CA . HIS A 1 193 ? 18.522 -1.591 -18.234 1.00 94.94 193 HIS A CA 1
ATOM 1492 C C . HIS A 1 193 ? 18.578 -2.675 -19.317 1.00 94.94 193 HIS A C 1
ATOM 1494 O O . HIS A 1 193 ? 18.239 -2.400 -20.467 1.00 94.94 193 HIS A O 1
ATOM 1500 N N . CYS A 1 194 ? 18.942 -3.909 -18.963 1.00 94.00 194 CYS A N 1
ATOM 1501 C CA . CYS A 1 194 ? 18.901 -5.048 -19.877 1.00 94.00 194 CYS A CA 1
ATOM 1502 C C . CYS A 1 194 ? 17.470 -5.321 -20.347 1.00 94.00 194 CYS A C 1
ATOM 1504 O O . CYS A 1 194 ? 17.241 -5.455 -21.544 1.00 94.00 194 CYS A O 1
ATOM 1506 N N . ALA A 1 195 ? 16.497 -5.328 -19.432 1.00 92.38 195 ALA A N 1
ATOM 1507 C CA . ALA A 1 195 ? 15.089 -5.509 -19.768 1.00 92.38 195 ALA A CA 1
ATOM 1508 C C . ALA A 1 195 ? 14.566 -4.402 -20.702 1.00 92.38 195 ALA A C 1
ATOM 1510 O O . ALA A 1 195 ? 13.834 -4.682 -21.651 1.00 92.38 195 ALA A O 1
ATOM 1511 N N . TRP A 1 196 ? 14.990 -3.152 -20.487 1.00 94.19 196 TRP A N 1
ATOM 1512 C CA . TRP A 1 196 ? 14.693 -2.043 -21.392 1.00 94.19 196 TRP A CA 1
ATOM 1513 C C . TRP A 1 196 ? 15.303 -2.238 -22.783 1.00 94.19 196 TRP A C 1
ATOM 1515 O O . TRP A 1 196 ? 14.599 -2.082 -23.778 1.00 94.19 196 TRP A O 1
ATOM 1525 N N . ALA A 1 197 ? 16.583 -2.607 -22.865 1.00 92.69 197 ALA A N 1
ATOM 1526 C CA . ALA A 1 197 ? 17.246 -2.870 -24.139 1.00 92.69 197 ALA A CA 1
ATOM 1527 C C . ALA A 1 197 ? 16.545 -4.006 -24.898 1.00 92.69 197 ALA A C 1
ATOM 1529 O O . ALA A 1 197 ? 16.214 -3.847 -26.070 1.00 92.69 197 ALA A O 1
ATOM 1530 N N . VAL A 1 198 ? 16.223 -5.109 -24.213 1.00 91.12 198 VAL A N 1
ATOM 1531 C CA . VAL A 1 198 ? 15.466 -6.220 -24.804 1.00 91.12 198 VAL A CA 1
ATOM 1532 C C . VAL A 1 198 ? 14.125 -5.728 -25.355 1.00 91.12 198 VAL A C 1
ATOM 1534 O O . VAL A 1 198 ? 13.810 -5.989 -26.513 1.00 91.12 198 VAL A O 1
ATOM 1537 N N . LYS A 1 199 ? 13.376 -4.930 -24.581 1.00 89.81 199 LYS A N 1
ATOM 1538 C CA . LYS A 1 199 ? 12.115 -4.324 -25.035 1.00 89.81 199 LYS A CA 1
ATOM 1539 C C . LYS A 1 199 ? 12.306 -3.460 -26.289 1.00 89.81 199 LYS A C 1
ATOM 1541 O O . LYS A 1 199 ? 11.504 -3.567 -27.207 1.00 89.81 199 LYS A O 1
ATOM 1546 N N . GLN A 1 200 ? 13.334 -2.617 -26.354 1.00 88.38 200 GLN A N 1
ATOM 1547 C CA . GLN A 1 200 ? 13.553 -1.718 -27.497 1.00 88.38 200 GLN A CA 1
ATOM 1548 C C . GLN A 1 200 ? 13.980 -2.438 -28.779 1.00 88.38 200 GLN A C 1
ATOM 1550 O O . GLN A 1 200 ? 13.512 -2.088 -29.858 1.00 88.38 200 GLN A O 1
ATOM 1555 N N . PHE A 1 201 ? 14.858 -3.432 -28.673 1.00 86.88 201 PHE A N 1
ATOM 1556 C CA . PHE A 1 201 ? 15.459 -4.069 -29.846 1.00 86.88 201 PHE A CA 1
ATOM 1557 C C . PHE A 1 201 ? 14.717 -5.337 -30.304 1.00 86.88 201 PHE A C 1
ATOM 1559 O O . PHE A 1 201 ? 14.798 -5.683 -31.480 1.00 86.88 201 PHE A O 1
ATOM 1566 N N . TRP A 1 202 ? 13.974 -6.004 -29.411 1.00 81.75 202 TRP A N 1
ATOM 1567 C CA . TRP A 1 202 ? 13.315 -7.291 -29.685 1.00 81.75 202 TRP A CA 1
ATOM 1568 C C . TRP A 1 202 ? 11.788 -7.299 -29.496 1.00 81.75 202 TRP A C 1
ATOM 1570 O O . TRP A 1 202 ? 11.182 -8.348 -29.683 1.00 81.75 202 TRP A O 1
ATOM 1580 N N . SER A 1 203 ? 11.119 -6.167 -29.218 1.00 64.69 203 SER A N 1
ATOM 1581 C CA . SER A 1 203 ? 9.634 -6.103 -29.287 1.00 64.69 203 SER A CA 1
ATOM 1582 C C . SER A 1 203 ? 9.115 -5.953 -30.729 1.00 64.69 203 SER A C 1
ATOM 1584 O O . SER A 1 203 ? 8.065 -5.360 -30.975 1.00 64.69 203 SER A O 1
ATOM 1586 N N . THR A 1 204 ? 9.880 -6.443 -31.703 1.00 50.16 204 THR A N 1
ATOM 1587 C CA . THR A 1 204 ? 9.634 -6.330 -33.139 1.00 50.16 204 THR A CA 1
ATOM 1588 C C . THR A 1 204 ? 8.687 -7.417 -33.636 1.00 50.16 204 THR A C 1
ATOM 1590 O O . THR A 1 204 ? 9.091 -8.338 -34.335 1.00 50.16 204 THR A O 1
ATOM 1593 N N . ASP A 1 205 ? 7.394 -7.225 -33.389 1.00 55.47 205 ASP A N 1
ATOM 1594 C CA . ASP A 1 205 ? 6.364 -7.687 -34.321 1.00 55.47 205 ASP A CA 1
ATOM 1595 C C . ASP A 1 205 ? 5.749 -6.475 -35.031 1.00 55.47 205 ASP A C 1
ATOM 1597 O O . ASP A 1 205 ? 4.750 -5.892 -34.622 1.00 55.47 205 ASP A O 1
ATOM 1601 N N . THR A 1 206 ? 6.437 -6.026 -36.082 1.00 45.69 206 THR A N 1
ATOM 1602 C CA . THR A 1 206 ? 5.867 -5.742 -37.412 1.00 45.69 206 THR A CA 1
ATOM 1603 C C . THR A 1 206 ? 6.990 -5.297 -38.347 1.00 45.69 206 THR A C 1
ATOM 1605 O O . THR A 1 206 ? 7.615 -4.249 -38.200 1.00 45.69 206 THR A O 1
ATOM 1608 N N . LYS A 1 207 ? 7.246 -6.154 -39.335 1.00 52.44 207 LYS A N 1
ATOM 1609 C CA . LYS A 1 207 ? 8.100 -5.930 -40.500 1.00 52.44 207 LYS A CA 1
ATOM 1610 C C . LYS A 1 207 ? 7.829 -4.552 -41.121 1.00 52.44 207 LYS A C 1
ATOM 1612 O O . LYS A 1 207 ? 6.731 -4.311 -41.612 1.00 52.44 207 LYS A O 1
ATOM 1617 N N . LYS A 1 208 ? 8.853 -3.706 -41.229 1.00 46.94 208 LYS A N 1
ATOM 1618 C CA . LYS A 1 208 ? 8.981 -2.815 -42.388 1.00 46.94 208 LYS A CA 1
ATOM 1619 C C . LYS A 1 208 ? 10.044 -3.417 -43.292 1.00 46.94 208 LYS A C 1
ATOM 1621 O O . LYS A 1 208 ? 11.235 -3.292 -43.029 1.00 46.94 208 LYS A O 1
ATOM 1626 N N . VAL A 1 209 ? 9.587 -4.138 -44.314 1.00 46.91 209 VAL A N 1
ATOM 1627 C CA . VAL A 1 209 ? 10.417 -4.433 -45.485 1.00 46.91 209 VAL A CA 1
ATOM 1628 C C . VAL A 1 209 ? 10.810 -3.074 -46.078 1.00 46.91 209 VAL A C 1
ATOM 1630 O O . VAL A 1 209 ? 9.921 -2.238 -46.247 1.00 46.91 209 VAL A O 1
ATOM 1633 N N . PRO A 1 210 ? 12.096 -2.791 -46.339 1.00 46.84 210 PRO A N 1
ATOM 1634 C CA . PRO A 1 210 ? 12.470 -1.574 -47.040 1.00 46.84 210 PRO A CA 1
ATOM 1635 C C . PRO A 1 210 ? 11.991 -1.701 -48.488 1.00 46.84 210 PRO A C 1
ATOM 1637 O O . PRO A 1 210 ? 12.470 -2.573 -49.216 1.00 46.84 210 PRO A O 1
ATOM 1640 N N . ASP A 1 211 ? 11.051 -0.849 -48.902 1.00 44.53 211 ASP A N 1
ATOM 1641 C CA . ASP A 1 211 ? 10.710 -0.691 -50.314 1.00 44.53 211 ASP A CA 1
ATOM 1642 C C . ASP A 1 211 ? 11.966 -0.246 -51.063 1.00 44.53 211 ASP A C 1
ATOM 1644 O O . ASP A 1 211 ? 12.429 0.891 -50.974 1.00 44.53 211 ASP A O 1
ATOM 1648 N N . SER A 1 212 ? 12.553 -1.198 -51.778 1.00 49.06 212 SER A N 1
ATOM 1649 C CA . SER A 1 212 ? 13.682 -0.976 -52.666 1.00 49.06 212 SER A CA 1
ATOM 1650 C C . SER A 1 212 ? 13.122 -0.572 -54.025 1.00 49.06 212 SER A C 1
ATOM 1652 O O . SER A 1 212 ? 13.062 -1.388 -54.941 1.00 49.06 212 SER A O 1
ATOM 1654 N N . THR A 1 213 ? 12.681 0.677 -54.183 1.00 43.84 213 THR A N 1
ATOM 1655 C CA . THR A 1 213 ? 12.440 1.219 -55.526 1.00 43.84 213 THR A CA 1
ATOM 1656 C C . THR A 1 213 ? 13.788 1.532 -56.168 1.00 43.84 213 THR A C 1
ATOM 1658 O O . THR A 1 213 ? 14.335 2.624 -56.024 1.00 43.84 213 THR A O 1
ATOM 1661 N N . VAL A 1 214 ? 14.341 0.537 -56.862 1.00 44.72 214 VAL A N 1
ATOM 1662 C CA . VAL A 1 214 ? 15.381 0.728 -57.875 1.00 44.72 214 VAL A CA 1
ATOM 1663 C C . VAL A 1 214 ? 14.747 1.504 -59.030 1.00 44.72 214 VAL A C 1
ATOM 1665 O O . VAL A 1 214 ? 13.952 0.962 -59.794 1.00 44.72 214 VAL A O 1
ATOM 1668 N N . SER A 1 215 ? 15.077 2.789 -59.147 1.00 40.56 215 SER A N 1
ATOM 1669 C CA . SER A 1 215 ? 14.758 3.590 -60.330 1.00 40.56 215 SER A CA 1
ATOM 1670 C C . SER A 1 215 ? 15.702 3.210 -61.471 1.00 40.56 215 SER A C 1
ATOM 1672 O O . SER A 1 215 ? 16.794 3.762 -61.595 1.00 40.56 215 SER A O 1
ATOM 1674 N N . THR A 1 216 ? 15.285 2.273 -62.321 1.00 39.66 216 THR A N 1
ATOM 1675 C CA . THR A 1 216 ? 15.930 2.012 -63.615 1.00 39.66 216 THR A CA 1
ATOM 1676 C C . THR A 1 216 ? 15.371 2.996 -64.644 1.00 39.66 216 THR A C 1
ATOM 1678 O O . THR A 1 216 ? 14.361 2.741 -65.293 1.00 39.66 216 THR A O 1
ATOM 1681 N N . GLY A 1 217 ? 16.006 4.160 -64.774 1.00 39.25 217 GLY A N 1
ATOM 1682 C CA . GLY A 1 217 ? 15.757 5.086 -65.876 1.00 39.25 217 GLY A CA 1
ATOM 1683 C C . GLY A 1 217 ? 16.607 4.707 -67.086 1.00 39.25 217 GLY A C 1
ATOM 1684 O O . GLY A 1 217 ? 17.757 5.124 -67.171 1.00 39.25 217 GLY A O 1
ATOM 1685 N N . ILE A 1 218 ? 16.054 3.935 -68.022 1.00 42.03 218 ILE A N 1
ATOM 1686 C CA . ILE A 1 218 ? 16.592 3.822 -69.383 1.00 42.03 218 ILE A CA 1
ATOM 1687 C C . ILE A 1 218 ? 15.564 4.471 -70.309 1.00 42.03 218 ILE A C 1
ATOM 1689 O O . ILE A 1 218 ? 14.500 3.910 -70.549 1.00 42.03 218 ILE A O 1
ATOM 1693 N N . ASN A 1 219 ? 15.878 5.669 -70.802 1.00 39.69 219 ASN A N 1
ATOM 1694 C CA . ASN A 1 219 ? 15.143 6.311 -71.885 1.00 39.69 219 ASN A CA 1
ATOM 1695 C C . ASN A 1 219 ? 16.021 6.255 -73.141 1.00 39.69 219 ASN A C 1
ATOM 1697 O O . ASN A 1 219 ? 17.036 6.948 -73.217 1.00 39.69 219 ASN A O 1
ATOM 1701 N N . VAL A 1 220 ? 15.668 5.382 -74.087 1.00 44.03 220 VAL A N 1
ATOM 1702 C CA . VAL A 1 220 ? 16.287 5.327 -75.417 1.00 44.03 220 VAL A CA 1
ATOM 1703 C C . VAL A 1 220 ? 15.382 6.110 -76.361 1.00 44.03 220 VAL A C 1
ATOM 1705 O O . VAL A 1 220 ? 14.331 5.621 -76.765 1.00 44.03 220 VAL A O 1
ATOM 1708 N N . ASN A 1 221 ? 15.792 7.329 -76.706 1.00 46.72 221 ASN A N 1
ATOM 1709 C CA . ASN A 1 221 ? 15.190 8.076 -77.804 1.00 46.72 221 ASN A CA 1
ATOM 1710 C C . ASN A 1 221 ? 15.767 7.558 -79.127 1.00 46.72 221 ASN A C 1
ATOM 1712 O O . ASN A 1 221 ? 16.965 7.686 -79.375 1.00 46.72 221 ASN A O 1
ATOM 1716 N N . HIS A 1 222 ? 14.901 6.997 -79.969 1.00 41.81 222 HIS A N 1
ATOM 1717 C CA . HIS A 1 222 ? 15.171 6.790 -81.388 1.00 41.81 222 HIS A CA 1
ATOM 1718 C C . HIS A 1 222 ? 14.921 8.096 -82.149 1.00 41.81 222 HIS A C 1
ATOM 1720 O O . HIS A 1 222 ? 13.845 8.681 -82.027 1.00 41.81 222 HIS A O 1
ATOM 1726 N N . ASN A 1 223 ? 15.899 8.504 -82.955 1.00 42.72 223 ASN A N 1
ATOM 1727 C CA . ASN A 1 223 ? 15.705 9.317 -84.151 1.00 42.72 223 ASN A CA 1
ATOM 1728 C C . ASN A 1 223 ? 16.587 8.735 -85.257 1.00 42.72 223 ASN A C 1
ATOM 1730 O O . ASN A 1 223 ? 17.731 8.348 -84.919 1.00 42.72 223 ASN A O 1
#

Radius of gyration: 27.51 Å; chains: 1; bounding box: 47×36×131 Å

pLDDT: mean 78.43, std 19.83, range [27.72, 94.94]

Secondary structure (DSSP, 8-state):
----------SSSTTTSHHHHHTT--SSHHHHHHHHHHHHHTT--HHHHHHHHHHHHHHTT--HHHHHHHHHHTTHHHHHTTSHHHHHHHIIIIIGGGS-SS-HHHHHHHHHHHHTSSS-EETTEEHHHHHHHHHHHTTT-TT--HHHHHSSSS-THHHHHHH--TTTHHHHHHHGGGSB-SSSSB--HHHHHHHHHHHHHH---S-----------------

Org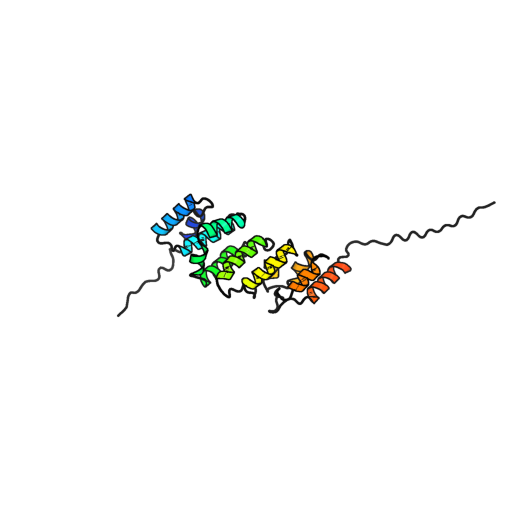anism: Mytilus edulis (NCBI:txid6550)

Foldseek 3Di:
DDDDDPDDPPDPPPPDPLVVLLVQLDPDPVSLVVSVVVCVVVVNDPLSSLLSNLLSLLVVPDDVVSSVVVCVVVVSLVSNLVPLVVSLVCLVPRRVVPDFLQPLVVLLVSLVSNVSRPQRDALLHGSVLLNVLSVLCVVQFHRQRNCLQRNLQAANLVRLLVRDDPVRLVVVLVCQQSTRGSPSGTGHSVSSVVSVVCCVPPVDDDDDDPPPPPPPDDDDDDD

Sequence (223 aa):
MVQNKCMRLSGSLEVIMPMRLRGSLSVNDEMYNVACNLAERYGIPLWELYMSHLEFLFDSGLAIEEIEERVKNKNIVPTLISQPEEFAERMRTSIYPDLDGTDHTTLIYYFTLLAGVGDVKQGGITADNHLKLLKKLKGVAIGLDCKQLMNGLSSPVKYIIPVLTPTNVTAIAKLANKIPDGTGGFLHPSVVHCAWAVKQFWSTDTKKVPDSTVSTGINVNHN